Protein AF-A0A3A8JFS3-F1 (afdb_monomer)

Solvent-accessible surface area (backbone atoms only — not comparable to full-atom values): 19152 Å² total; per-residue (Å²): 141,79,91,83,82,84,86,81,81,88,83,60,73,72,60,56,57,52,49,55,52,52,50,54,53,50,52,48,54,53,52,35,57,73,47,57,58,74,84,16,49,73,78,68,39,73,90,46,61,56,47,83,49,36,69,50,62,66,50,22,93,75,60,52,69,43,69,41,78,56,86,92,37,81,39,72,29,33,38,39,29,60,37,68,69,32,69,60,81,76,73,77,72,74,80,78,72,82,80,77,90,73,90,74,85,70,82,78,79,81,81,80,85,83,88,85,87,89,82,90,79,84,89,79,88,81,80,88,79,89,77,82,83,74,83,83,72,84,84,67,90,79,71,82,60,80,73,50,38,42,31,33,36,40,39,41,36,43,44,47,78,49,64,48,94,84,55,61,78,52,33,39,37,39,38,38,34,40,38,38,40,39,34,34,41,92,79,49,30,35,43,35,40,34,38,41,35,38,33,42,34,44,43,40,88,84,49,76,42,57,44,33,44,36,39,38,43,39,37,38,38,33,24,41,66,86,70,48,77,77,46,37,44,33,38,40,39,44,35,40,38,39,41,46,94,50,89,73,43,36,33,34,32,34,37,42,30,42,36,34,39,73,89,64,54,46,29,40,37,37,36,46,55,32,25,32,53,42,63,93,79,26,86,39,44,37,24,34,33,41,38,38,32,44,70,89,64,53,74,46,40,40,37,33,28,78,49,74,35,37,30,24,50,73,82,42,82,40,78,51,63,60,94,68,50,74,85,87,66,96,125

Radius of gyration: 25.9 Å; Cα contacts (8 Å, |Δi|>4): 625; chains: 1; bounding box: 70×72×83 Å

Mean predicted aligned error: 13.71 Å

Structure (mmCIF, N/CA/C/O backbone):
data_AF-A0A3A8JFS3-F1
#
_entry.id   AF-A0A3A8JFS3-F1
#
loop_
_atom_site.group_PDB
_atom_site.id
_atom_site.type_symbol
_atom_site.label_atom_id
_atom_site.label_alt_id
_atom_site.label_comp_id
_atom_site.label_asym_id
_atom_site.label_entity_id
_atom_site.label_seq_id
_atom_site.pdbx_PDB_ins_code
_atom_site.Cartn_x
_atom_site.Cartn_y
_atom_site.Cartn_z
_atom_site.occupancy
_atom_site.B_iso_or_equiv
_atom_site.auth_seq_id
_atom_site.auth_comp_id
_atom_site.auth_asym_id
_atom_site.auth_atom_id
_atom_site.pdbx_PDB_model_num
ATOM 1 N N . MET A 1 1 ? 16.289 -10.167 -57.868 1.00 24.53 1 MET A N 1
ATOM 2 C CA . MET A 1 1 ? 17.390 -10.990 -57.317 1.00 24.53 1 MET A CA 1
ATOM 3 C C . MET A 1 1 ? 18.464 -10.008 -56.879 1.00 24.53 1 MET A C 1
ATOM 5 O O . MET A 1 1 ? 18.918 -9.284 -57.745 1.00 24.53 1 MET A O 1
ATOM 9 N N . VAL A 1 2 ? 18.838 -9.789 -55.619 1.00 22.72 2 VAL A N 1
ATOM 10 C CA . VAL A 1 2 ? 18.751 -10.509 -54.332 1.00 22.72 2 VAL A CA 1
ATOM 11 C C . VAL A 1 2 ? 18.649 -9.400 -53.258 1.00 22.72 2 VAL A C 1
ATOM 13 O O . VAL A 1 2 ? 19.458 -8.484 -53.278 1.00 22.72 2 VAL A O 1
ATOM 16 N N . VAL A 1 3 ? 17.501 -9.213 -52.599 1.00 22.12 3 VAL A N 1
ATOM 17 C CA . VAL A 1 3 ? 17.223 -9.504 -51.168 1.00 22.12 3 VAL A CA 1
ATOM 18 C C . VAL A 1 3 ? 18.440 -9.388 -50.236 1.00 22.12 3 VAL A C 1
ATOM 20 O O . VAL A 1 3 ? 19.229 -10.319 -50.130 1.00 22.12 3 VAL A O 1
ATOM 23 N N . GLY A 1 4 ? 18.544 -8.264 -49.519 1.00 21.77 4 GLY A N 1
ATOM 24 C CA . GLY A 1 4 ? 19.391 -8.103 -48.335 1.00 21.77 4 GLY A CA 1
ATOM 25 C C . GLY A 1 4 ? 18.514 -8.115 -47.086 1.00 21.77 4 GLY A C 1
ATOM 26 O O . GLY A 1 4 ? 17.679 -7.235 -46.900 1.00 21.77 4 GLY A O 1
ATOM 27 N N . THR A 1 5 ? 18.665 -9.170 -46.300 1.00 24.19 5 THR A N 1
ATOM 28 C CA . THR A 1 5 ? 17.909 -9.554 -45.105 1.00 24.19 5 THR A CA 1
ATOM 29 C C . THR A 1 5 ? 18.024 -8.558 -43.951 1.00 24.19 5 THR A C 1
ATOM 31 O O . THR A 1 5 ? 19.126 -8.162 -43.577 1.00 24.19 5 THR A O 1
ATOM 34 N N . MET A 1 6 ? 16.881 -8.230 -43.341 1.00 22.48 6 MET A N 1
ATOM 35 C CA . MET A 1 6 ? 16.802 -7.621 -42.014 1.00 22.48 6 MET A CA 1
ATOM 36 C C . MET A 1 6 ? 17.189 -8.657 -40.955 1.00 22.48 6 MET A C 1
ATOM 38 O O . MET A 1 6 ? 16.571 -9.716 -40.866 1.00 22.48 6 MET A O 1
ATOM 42 N N . THR A 1 7 ? 18.195 -8.352 -40.144 1.00 23.39 7 THR A N 1
ATOM 43 C CA . THR A 1 7 ? 18.428 -9.026 -38.864 1.00 23.39 7 THR A CA 1
ATOM 44 C C . THR A 1 7 ? 17.468 -8.456 -37.826 1.00 23.39 7 THR A C 1
ATOM 46 O O . THR A 1 7 ? 17.674 -7.362 -37.308 1.00 23.39 7 THR A O 1
ATOM 49 N N . VAL A 1 8 ? 16.410 -9.218 -37.560 1.00 30.05 8 VAL A N 1
ATOM 50 C CA . VAL A 1 8 ? 15.624 -9.190 -36.322 1.00 30.05 8 VAL A CA 1
ATOM 51 C C . VAL A 1 8 ? 16.376 -10.046 -35.300 1.00 30.05 8 VAL A C 1
ATOM 53 O O . VAL A 1 8 ? 16.839 -11.131 -35.651 1.00 30.05 8 VAL A O 1
ATOM 56 N N . GLY A 1 9 ? 16.511 -9.584 -34.056 1.00 21.05 9 GLY A N 1
ATOM 57 C CA . GLY A 1 9 ? 17.129 -10.387 -32.999 1.00 21.05 9 GLY A CA 1
ATOM 58 C C . GLY A 1 9 ? 17.066 -9.755 -31.609 1.00 21.05 9 GLY A C 1
ATOM 59 O O . GLY A 1 9 ? 17.964 -9.006 -31.253 1.00 21.05 9 GLY A O 1
ATOM 60 N N . CYS A 1 10 ? 16.011 -10.125 -30.875 1.00 30.86 10 CYS A N 1
ATOM 61 C CA . CYS A 1 10 ? 15.873 -10.275 -29.416 1.00 30.86 10 CYS A CA 1
ATOM 62 C C . CYS A 1 10 ? 16.256 -9.104 -28.487 1.00 30.86 10 CYS A C 1
ATOM 64 O O . CYS A 1 10 ? 17.430 -8.858 -28.226 1.00 30.86 10 CYS A O 1
ATOM 66 N N . GLY A 1 11 ? 15.243 -8.474 -27.878 1.00 27.06 11 GLY A N 1
ATOM 67 C CA . GLY A 1 11 ? 15.429 -7.518 -26.779 1.00 27.06 11 GLY A CA 1
ATOM 68 C C . GLY A 1 11 ? 14.149 -7.096 -26.045 1.00 27.06 11 GLY A C 1
ATOM 69 O O . GLY A 1 11 ? 14.120 -5.998 -25.504 1.00 27.06 11 GLY A O 1
ATOM 70 N N . SER A 1 12 ? 13.085 -7.905 -26.063 1.00 31.33 12 SER A N 1
ATOM 71 C CA . SER A 1 12 ? 11.792 -7.587 -25.424 1.00 31.33 12 SER A CA 1
ATOM 72 C C . SER A 1 12 ? 11.589 -8.275 -24.070 1.00 31.33 12 SER A C 1
ATOM 74 O O . SER A 1 12 ? 10.932 -7.718 -23.196 1.00 31.33 12 SER A O 1
ATOM 76 N N . ASP A 1 13 ? 12.196 -9.443 -23.855 1.00 33.03 13 ASP A N 1
ATOM 77 C CA . ASP A 1 13 ? 11.820 -10.299 -22.720 1.00 33.03 13 ASP A CA 1
ATOM 78 C C . ASP A 1 13 ? 12.347 -9.779 -21.370 1.00 33.03 13 ASP A C 1
ATOM 80 O O . ASP A 1 13 ? 11.697 -9.943 -20.341 1.00 33.03 13 ASP A O 1
ATOM 84 N N . SER A 1 14 ? 13.483 -9.074 -21.363 1.00 36.34 14 SER A N 1
ATOM 85 C CA . SER A 1 14 ? 14.065 -8.485 -20.148 1.00 36.34 14 SER A CA 1
ATOM 86 C C . SER A 1 14 ? 13.425 -7.154 -19.734 1.00 36.34 14 SER A C 1
ATOM 88 O O . SER A 1 14 ? 13.491 -6.783 -18.564 1.00 36.34 14 SER A O 1
ATOM 90 N N . ALA A 1 15 ? 12.771 -6.436 -20.654 1.00 43.84 15 ALA A N 1
ATOM 91 C CA . ALA A 1 15 ? 12.068 -5.195 -20.321 1.00 43.84 15 ALA A CA 1
ATOM 92 C C . ALA A 1 15 ? 10.730 -5.469 -19.605 1.00 43.84 15 ALA A C 1
ATOM 94 O O . ALA A 1 15 ? 10.358 -4.742 -18.679 1.00 43.84 15 ALA A O 1
ATOM 95 N N . ASN A 1 16 ? 10.034 -6.545 -19.990 1.00 47.91 16 ASN A N 1
ATOM 96 C CA . ASN A 1 16 ? 8.717 -6.886 -19.446 1.00 47.91 16 ASN A CA 1
ATOM 97 C C . ASN A 1 16 ? 8.794 -7.523 -18.047 1.00 47.91 16 ASN A C 1
ATOM 99 O O . ASN A 1 16 ? 7.971 -7.200 -17.185 1.00 47.91 16 ASN A O 1
ATOM 103 N N . SER A 1 17 ? 9.810 -8.352 -17.769 1.00 48.03 17 SER A N 1
ATOM 104 C CA . SER A 1 17 ? 10.031 -8.922 -16.428 1.00 48.03 17 SER A CA 1
ATOM 105 C C . SER A 1 17 ? 10.338 -7.850 -15.377 1.00 48.03 17 SER A C 1
ATOM 107 O O . SER A 1 17 ? 9.854 -7.921 -14.244 1.00 48.03 17 SER A O 1
ATOM 109 N N . ASP A 1 18 ? 11.101 -6.826 -15.768 1.00 57.50 18 ASP A N 1
ATOM 110 C CA . ASP A 1 18 ? 11.452 -5.688 -14.918 1.00 57.50 18 ASP A CA 1
ATOM 111 C C . ASP A 1 18 ? 10.214 -4.873 -14.519 1.00 57.50 18 ASP A C 1
ATOM 113 O O . ASP A 1 18 ? 10.059 -4.500 -13.356 1.00 57.50 18 ASP A O 1
ATOM 117 N N . ALA A 1 19 ? 9.304 -4.624 -15.465 1.00 65.06 19 ALA A N 1
ATOM 118 C CA . ALA A 1 19 ? 8.096 -3.843 -15.215 1.00 65.06 19 ALA A CA 1
ATOM 119 C C . ALA A 1 19 ? 7.119 -4.565 -14.270 1.00 65.06 19 ALA A C 1
ATOM 121 O O . ALA A 1 19 ? 6.597 -3.955 -13.337 1.00 65.06 19 ALA A O 1
ATOM 122 N N . THR A 1 20 ? 6.922 -5.877 -14.440 1.00 67.75 20 THR A N 1
ATOM 123 C CA . THR A 1 20 ? 6.056 -6.670 -13.546 1.00 67.75 20 THR A CA 1
ATOM 124 C C . THR A 1 20 ? 6.593 -6.702 -12.109 1.00 67.75 20 THR A C 1
ATOM 126 O O . THR A 1 20 ? 5.817 -6.619 -11.153 1.00 67.75 20 THR A O 1
ATOM 129 N N . SER A 1 21 ? 7.919 -6.742 -11.934 1.00 68.81 21 SER A N 1
ATOM 130 C CA . SER A 1 21 ? 8.553 -6.612 -10.615 1.00 68.81 21 SER A CA 1
ATOM 131 C C . SER A 1 21 ? 8.274 -5.245 -9.974 1.00 68.81 21 SER A C 1
ATOM 133 O O . SER A 1 21 ? 7.888 -5.184 -8.804 1.00 68.81 21 SER A O 1
ATOM 135 N N . GLU A 1 22 ? 8.391 -4.146 -10.726 1.00 67.31 22 GLU A N 1
ATOM 136 C CA . GLU A 1 22 ? 8.107 -2.799 -10.204 1.00 67.31 22 GLU A CA 1
ATOM 137 C C . GLU A 1 22 ? 6.638 -2.601 -9.819 1.00 67.31 22 GLU A C 1
ATOM 139 O O . GLU A 1 22 ? 6.337 -2.018 -8.770 1.00 67.31 22 GLU A O 1
ATOM 144 N N . VAL A 1 23 ? 5.714 -3.144 -10.613 1.00 66.38 23 VAL A N 1
ATOM 145 C CA . VAL A 1 23 ? 4.285 -3.170 -10.279 1.00 66.38 23 VAL A CA 1
ATOM 146 C C . VAL A 1 23 ? 4.054 -3.923 -8.979 1.00 66.38 23 VAL A C 1
ATOM 148 O O . VAL A 1 23 ? 3.414 -3.389 -8.075 1.00 66.38 23 VAL A O 1
ATOM 151 N N . SER A 1 24 ? 4.613 -5.129 -8.842 1.00 64.06 24 SER A N 1
ATOM 152 C CA . SER A 1 24 ? 4.465 -5.935 -7.627 1.00 64.06 24 SER A CA 1
ATOM 153 C C . SER A 1 24 ? 4.961 -5.185 -6.386 1.00 64.06 24 SER A C 1
ATOM 155 O O . SER A 1 24 ? 4.301 -5.188 -5.347 1.00 64.06 24 SER A O 1
ATOM 157 N N . GLN A 1 25 ? 6.093 -4.489 -6.490 1.00 71.31 25 GLN A N 1
ATOM 158 C CA . GLN A 1 25 ? 6.636 -3.703 -5.382 1.00 71.31 25 GLN A CA 1
ATOM 159 C C . GLN A 1 25 ? 5.814 -2.436 -5.084 1.00 71.31 25 GLN A C 1
ATOM 161 O O . GLN A 1 25 ? 5.756 -1.986 -3.939 1.00 71.31 25 GLN A O 1
ATOM 166 N N . THR A 1 26 ? 5.180 -1.840 -6.094 1.00 65.81 26 THR A N 1
ATOM 167 C CA . THR A 1 26 ? 4.278 -0.689 -5.912 1.00 65.81 26 THR A CA 1
ATOM 168 C C . THR A 1 26 ? 2.964 -1.121 -5.260 1.00 65.81 26 THR A C 1
ATOM 170 O O . THR A 1 26 ? 2.487 -0.460 -4.336 1.00 65.81 26 THR A O 1
ATOM 173 N N . VAL A 1 27 ? 2.424 -2.279 -5.653 1.00 69.31 27 VAL A N 1
ATOM 174 C CA . VAL A 1 27 ? 1.281 -2.921 -4.986 1.00 69.31 27 VAL A CA 1
ATOM 175 C C . VAL A 1 27 ? 1.614 -3.244 -3.528 1.00 69.31 27 VAL A C 1
ATOM 177 O O . VAL A 1 27 ? 0.785 -3.016 -2.651 1.00 69.31 27 VAL A O 1
ATOM 180 N N . GLU A 1 28 ? 2.827 -3.727 -3.237 1.00 71.62 28 GLU A N 1
ATOM 181 C CA . GLU A 1 28 ? 3.262 -3.970 -1.858 1.00 71.62 28 GLU A CA 1
ATOM 182 C C . GLU A 1 28 ? 3.269 -2.685 -1.026 1.00 71.62 28 GLU A C 1
ATOM 184 O O . GLU A 1 28 ? 2.644 -2.660 0.029 1.00 71.62 28 GLU A O 1
ATOM 189 N N . ALA A 1 29 ? 3.884 -1.608 -1.522 1.00 60.31 29 ALA A N 1
ATOM 190 C CA . ALA A 1 29 ? 3.899 -0.322 -0.821 1.00 60.31 29 ALA A CA 1
ATOM 191 C C . ALA A 1 29 ? 2.484 0.239 -0.581 1.00 60.31 29 ALA A C 1
ATOM 193 O O . ALA A 1 29 ? 2.223 0.853 0.451 1.00 60.31 29 ALA A O 1
ATOM 194 N N . THR A 1 30 ? 1.564 -0.002 -1.517 1.00 60.84 30 THR A N 1
ATOM 195 C CA . THR A 1 30 ? 0.156 0.407 -1.402 1.00 60.84 30 THR A CA 1
ATOM 196 C C . THR A 1 30 ? -0.594 -0.407 -0.347 1.00 60.84 30 THR A C 1
ATOM 198 O O . THR A 1 30 ? -1.338 0.152 0.455 1.00 60.84 30 THR A O 1
ATOM 201 N N . SER A 1 31 ? -0.381 -1.728 -0.314 1.00 64.19 31 SER A N 1
ATOM 202 C CA . SER A 1 31 ? -0.915 -2.585 0.750 1.00 64.19 31 SER A CA 1
ATOM 203 C C . SER A 1 31 ? -0.399 -2.108 2.105 1.00 64.19 31 SER A C 1
ATOM 205 O O . SER A 1 31 ? -1.195 -1.861 3.003 1.00 64.19 31 SER A O 1
ATOM 207 N N . ASP A 1 32 ? 0.911 -1.904 2.225 1.00 66.94 32 ASP A N 1
ATOM 208 C CA . ASP A 1 32 ? 1.569 -1.530 3.476 1.00 66.94 32 ASP A CA 1
ATOM 209 C C . ASP A 1 32 ? 1.082 -0.202 4.043 1.00 66.94 32 ASP A C 1
ATOM 211 O O . ASP A 1 32 ? 0.844 -0.095 5.246 1.00 66.94 32 ASP A O 1
ATOM 215 N N . SER A 1 33 ? 0.923 0.808 3.186 1.00 57.00 33 SER A N 1
ATOM 216 C CA . SER A 1 33 ? 0.415 2.108 3.617 1.00 57.00 33 SER A CA 1
ATOM 217 C C . SER A 1 33 ? -1.029 1.998 4.092 1.00 57.00 33 SER A C 1
ATOM 219 O O . SER A 1 33 ? -1.369 2.573 5.121 1.00 57.00 33 SER A O 1
ATOM 221 N N . SER A 1 34 ? -1.854 1.182 3.429 1.00 59.00 34 SER A N 1
ATOM 222 C CA . SER A 1 34 ? -3.214 0.903 3.895 1.00 59.00 34 SER A CA 1
ATOM 223 C C . SER A 1 34 ? -3.256 0.110 5.211 1.00 59.00 34 SER A C 1
ATOM 225 O O . SER A 1 34 ? -4.262 0.142 5.908 1.00 59.00 34 SER A O 1
ATOM 227 N N . ASP A 1 35 ? -2.182 -0.581 5.599 1.00 60.88 35 ASP A N 1
ATOM 228 C CA . ASP A 1 35 ? -2.134 -1.410 6.812 1.00 60.88 35 ASP A CA 1
ATOM 229 C C . ASP A 1 35 ? -1.636 -0.658 8.062 1.00 60.88 35 ASP A C 1
ATOM 231 O O . ASP A 1 35 ? -1.634 -1.212 9.165 1.00 60.88 35 ASP A O 1
ATOM 235 N N . ALA A 1 36 ? -1.193 0.591 7.903 1.00 53.34 36 ALA A N 1
ATOM 236 C CA . ALA A 1 36 ? -0.350 1.317 8.851 1.00 53.34 36 ALA A CA 1
ATOM 237 C C . ALA A 1 36 ? -0.875 1.416 10.299 1.00 53.34 36 ALA A C 1
ATOM 239 O O . ALA A 1 36 ? -0.074 1.505 11.229 1.00 53.34 36 ALA A O 1
ATOM 240 N N . VAL A 1 37 ? -2.195 1.392 10.519 1.00 49.06 37 VAL A N 1
ATOM 241 C CA . VAL A 1 37 ? -2.800 1.637 11.850 1.00 49.06 37 VAL A CA 1
ATOM 242 C C . VAL A 1 37 ? -3.673 0.479 12.347 1.00 49.06 37 VAL A C 1
ATOM 244 O O . VAL A 1 37 ? -3.932 0.365 13.547 1.00 49.06 37 VAL A O 1
ATOM 247 N N . GLU A 1 38 ? -4.099 -0.429 11.468 1.00 51.84 38 GLU A N 1
ATOM 248 C CA . GLU A 1 38 ? -5.241 -1.311 11.752 1.00 51.84 38 GLU A CA 1
ATOM 249 C C . GLU A 1 38 ? -4.930 -2.538 12.621 1.00 51.84 38 GLU A C 1
ATOM 251 O O . GLU A 1 38 ? -5.827 -3.058 13.280 1.00 51.84 38 GLU A O 1
ATOM 256 N N . VAL A 1 39 ? -3.675 -2.990 12.711 1.00 45.81 39 VAL A N 1
ATOM 257 C CA . VAL A 1 39 ? -3.332 -4.189 13.516 1.00 45.81 39 VAL A CA 1
ATOM 258 C C . VAL A 1 39 ? -2.899 -3.836 14.948 1.00 45.81 39 VAL A C 1
ATOM 260 O O . VAL A 1 39 ? -2.788 -4.709 15.811 1.00 45.81 39 VAL A O 1
ATOM 263 N N . SER A 1 40 ? -2.680 -2.553 15.226 1.00 36.97 40 SER A N 1
ATOM 264 C CA . SER A 1 40 ? -2.087 -2.093 16.483 1.00 36.97 40 SER A CA 1
ATOM 265 C C . SER A 1 40 ? -3.072 -1.371 17.396 1.00 36.97 40 SER A C 1
ATOM 267 O O . SER A 1 40 ? -3.043 -1.606 18.601 1.00 36.97 40 SER A O 1
ATOM 269 N N . SER A 1 41 ? -3.969 -0.541 16.855 1.00 41.19 41 SER A N 1
ATOM 270 C CA . SER A 1 41 ? -4.780 0.361 17.685 1.00 41.19 41 SER A CA 1
ATOM 271 C C . SER A 1 41 ? -5.970 -0.317 18.377 1.00 41.19 41 SER A C 1
ATOM 273 O O . SER A 1 41 ? -6.285 0.028 19.512 1.00 41.19 41 SER A O 1
ATOM 275 N N . LEU A 1 42 ? -6.611 -1.308 17.746 1.00 38.75 42 LEU A N 1
ATOM 276 C CA . LEU A 1 42 ? -7.900 -1.830 18.226 1.00 38.75 42 LEU A CA 1
ATOM 277 C C . LEU A 1 42 ? -7.814 -2.926 19.281 1.00 38.75 42 LEU A C 1
ATOM 279 O O . LEU A 1 42 ? -8.717 -3.047 20.103 1.00 38.75 42 LEU A O 1
ATOM 283 N N . LEU A 1 43 ? -6.758 -3.738 19.265 1.00 40.75 43 LEU A N 1
ATOM 284 C CA . LEU A 1 43 ? -6.699 -4.908 20.142 1.00 40.75 43 LEU A CA 1
ATOM 285 C C . LEU A 1 43 ? -5.923 -4.644 21.440 1.00 40.75 43 LEU A C 1
ATOM 287 O O . LEU A 1 43 ? -6.112 -5.387 22.399 1.00 40.75 43 LEU A O 1
ATOM 291 N N . HIS A 1 44 ? -5.032 -3.641 21.486 1.00 44.25 44 HIS A N 1
ATOM 292 C CA . HIS A 1 44 ? -4.071 -3.514 22.593 1.00 44.25 44 HIS A CA 1
ATOM 293 C C . HIS A 1 44 ? -3.589 -2.086 22.929 1.00 44.25 44 HIS A C 1
ATOM 295 O O . HIS A 1 44 ? -2.639 -1.966 23.699 1.00 44.25 44 HIS A O 1
ATOM 301 N N . GLY A 1 45 ? -4.208 -1.027 22.393 1.00 40.69 45 GLY A N 1
ATOM 302 C CA . GLY A 1 45 ? -3.743 0.352 22.601 1.00 40.69 45 GLY A CA 1
ATOM 303 C C . GLY A 1 45 ? -2.544 0.742 21.720 1.00 40.69 45 GLY A C 1
ATOM 304 O O . GLY A 1 45 ? -1.905 -0.102 21.088 1.00 40.69 45 GLY A O 1
ATOM 305 N N . LEU A 1 46 ? -2.251 2.047 21.655 1.00 39.72 46 LEU A N 1
ATOM 306 C CA . LEU A 1 46 ? -1.166 2.629 20.838 1.00 39.72 46 LEU A CA 1
ATOM 307 C C . LEU A 1 46 ? 0.228 2.084 21.199 1.00 39.72 46 LEU A C 1
ATOM 309 O O . LEU A 1 46 ? 1.144 2.116 20.381 1.00 39.72 46 LEU A O 1
ATOM 313 N N . ASP A 1 47 ? 0.360 1.503 22.388 1.00 39.75 47 ASP A N 1
ATOM 314 C CA . ASP A 1 47 ? 1.558 0.894 22.965 1.00 39.75 47 ASP A CA 1
ATOM 315 C C . ASP A 1 47 ? 2.111 -0.275 22.123 1.00 39.75 47 ASP A C 1
ATOM 317 O O . ASP A 1 47 ? 3.224 -0.750 22.360 1.00 39.75 47 ASP A O 1
ATOM 321 N N . LYS A 1 48 ? 1.332 -0.769 21.148 1.00 47.16 48 LYS A N 1
ATOM 322 C CA . LYS A 1 48 ? 1.711 -1.858 20.238 1.00 47.16 48 LYS A CA 1
ATOM 323 C C . LYS A 1 48 ? 1.672 -1.471 18.760 1.00 47.16 48 LYS A C 1
ATOM 325 O O . LYS A 1 48 ? 1.440 -2.349 17.920 1.00 47.16 48 LYS A O 1
ATOM 330 N N . LEU A 1 49 ? 1.889 -0.199 18.408 1.00 53.25 49 LEU A N 1
ATOM 331 C CA . LEU A 1 49 ? 2.235 0.170 17.028 1.00 53.25 49 LEU A CA 1
ATOM 332 C C . LEU A 1 49 ? 3.380 -0.730 16.558 1.00 53.25 49 LEU A C 1
ATOM 334 O O . LEU A 1 49 ? 4.441 -0.764 17.175 1.00 53.25 49 LEU A O 1
ATOM 338 N N . ARG A 1 50 ? 3.128 -1.554 15.533 1.00 53.62 50 ARG A N 1
ATOM 339 C CA . ARG A 1 50 ? 4.122 -2.506 15.033 1.00 53.62 50 ARG A CA 1
ATOM 340 C C . ARG A 1 50 ? 5.171 -1.701 14.264 1.00 53.62 50 ARG A C 1
ATOM 342 O O . ARG A 1 50 ? 4.852 -1.254 13.163 1.00 53.62 50 ARG A O 1
ATOM 349 N N . PRO A 1 51 ? 6.427 -1.593 14.739 1.00 49.56 51 PRO A N 1
ATOM 350 C CA . PRO A 1 51 ? 7.467 -0.822 14.042 1.00 49.56 51 PRO A CA 1
ATOM 351 C C . PRO A 1 51 ? 7.770 -1.366 12.636 1.00 49.56 51 PRO A C 1
ATOM 353 O O . PRO A 1 51 ? 8.397 -0.708 11.821 1.00 49.56 51 PRO A O 1
ATOM 356 N N . GLN A 1 52 ? 7.318 -2.593 12.359 1.00 53.84 52 GLN A N 1
ATOM 357 C CA . GLN A 1 52 ? 7.491 -3.298 11.092 1.00 53.84 52 GLN A CA 1
ATOM 358 C C . GLN A 1 52 ? 6.389 -2.992 10.060 1.00 53.84 52 GLN A C 1
ATOM 360 O O . GLN A 1 52 ? 6.504 -3.433 8.913 1.00 53.84 52 GLN A O 1
ATOM 365 N N . ALA A 1 53 ? 5.287 -2.346 10.473 1.00 56.25 53 ALA A N 1
ATOM 366 C CA . ALA A 1 53 ? 4.133 -2.087 9.610 1.00 56.25 53 ALA A CA 1
ATOM 367 C C . ALA A 1 53 ? 4.424 -0.950 8.624 1.00 56.25 53 ALA A C 1
ATOM 369 O O . ALA A 1 53 ? 4.201 -1.123 7.428 1.00 56.25 53 ALA A O 1
ATOM 370 N N . VAL A 1 54 ? 5.007 0.144 9.122 1.00 67.00 54 VAL A N 1
ATOM 371 C CA . VAL A 1 54 ? 5.469 1.291 8.331 1.00 67.00 54 VAL A CA 1
ATOM 372 C C . VAL A 1 54 ? 6.900 1.596 8.734 1.00 67.00 54 VAL A C 1
ATOM 374 O O . VAL A 1 54 ? 7.182 1.751 9.919 1.00 67.00 54 VAL A O 1
ATOM 377 N N . GLU A 1 55 ? 7.789 1.716 7.749 1.00 69.44 55 GLU A N 1
ATOM 378 C CA . GLU A 1 55 ? 9.191 2.094 7.963 1.00 69.44 55 GLU A CA 1
ATOM 379 C C . GLU A 1 55 ? 9.328 3.349 8.839 1.00 69.44 55 GLU A C 1
ATOM 381 O O . GLU A 1 55 ? 10.151 3.370 9.750 1.00 69.44 55 GLU A O 1
ATOM 386 N N . GLY A 1 56 ? 8.452 4.338 8.638 1.00 68.88 56 GLY A N 1
ATOM 387 C CA . GLY A 1 56 ? 8.417 5.567 9.424 1.00 68.88 56 GLY A CA 1
ATOM 388 C C . GLY A 1 56 ? 8.325 5.350 10.937 1.00 68.88 56 GLY A C 1
ATOM 389 O O . GLY A 1 56 ? 9.007 6.048 11.665 1.00 68.88 56 GLY A O 1
ATOM 390 N N . PHE A 1 57 ? 7.601 4.342 11.442 1.00 73.56 57 PHE A N 1
ATOM 391 C CA . PHE A 1 57 ? 7.525 4.100 12.895 1.00 73.56 57 PHE A CA 1
ATOM 392 C C . PHE A 1 57 ? 8.832 3.573 13.499 1.00 73.56 57 PHE A C 1
ATOM 394 O O . PHE A 1 57 ? 9.025 3.641 14.710 1.00 73.56 57 PHE A O 1
ATOM 401 N N . HIS A 1 58 ? 9.712 2.994 12.681 1.00 79.19 58 HIS A N 1
ATOM 402 C CA . HIS A 1 58 ? 11.053 2.621 13.120 1.00 79.19 58 HIS A CA 1
ATOM 403 C C . HIS A 1 58 ? 12.020 3.809 13.065 1.00 79.19 58 HIS A C 1
ATOM 405 O O . HIS A 1 58 ? 12.944 3.890 13.873 1.00 79.19 58 HIS A O 1
ATOM 411 N N . CYS A 1 59 ? 11.816 4.691 12.091 1.00 83.88 59 CYS A N 1
ATOM 412 C CA . CYS A 1 59 ? 12.744 5.750 11.725 1.00 83.88 59 CYS A CA 1
ATOM 413 C C . CYS A 1 59 ? 12.457 7.093 12.407 1.00 83.88 59 CYS A C 1
ATOM 415 O O . CYS A 1 59 ? 13.380 7.875 12.622 1.00 83.88 59 CYS A O 1
ATOM 417 N N . ASP A 1 60 ? 11.201 7.352 12.754 1.00 84.88 60 ASP A N 1
ATOM 418 C CA . ASP A 1 60 ? 10.766 8.536 13.478 1.00 84.88 60 ASP A CA 1
ATOM 419 C C . ASP A 1 60 ? 10.771 8.252 14.986 1.00 84.88 60 ASP A C 1
ATOM 421 O O . ASP A 1 60 ? 10.038 7.399 15.494 1.00 84.88 60 ASP A O 1
ATOM 425 N N . ALA A 1 61 ? 11.632 8.963 15.712 1.00 82.44 61 ALA A N 1
ATOM 426 C CA . ALA A 1 61 ? 11.770 8.817 17.157 1.00 82.44 61 ALA A CA 1
ATOM 427 C C . ALA A 1 61 ? 10.642 9.505 17.947 1.00 82.44 61 ALA A C 1
ATOM 429 O O . ALA A 1 61 ? 10.467 9.215 19.133 1.00 82.44 61 ALA A O 1
ATOM 430 N N . THR A 1 62 ? 9.913 10.434 17.326 1.00 88.25 62 THR A N 1
ATOM 431 C CA . THR A 1 62 ? 8.907 11.285 17.972 1.00 88.25 62 THR A CA 1
ATOM 432 C C . THR A 1 62 ? 7.715 11.529 17.040 1.00 88.25 62 THR A C 1
ATOM 434 O O . THR A 1 62 ? 7.475 12.676 16.662 1.00 88.25 62 THR A O 1
ATOM 437 N N . PRO A 1 63 ? 6.950 10.479 16.691 1.00 87.56 63 PRO A N 1
ATOM 438 C CA . PRO A 1 63 ? 5.785 10.628 15.828 1.00 87.56 63 PRO A CA 1
ATOM 439 C C . PRO A 1 63 ? 4.735 11.538 16.479 1.00 87.56 63 PRO A C 1
ATOM 441 O O . PRO A 1 63 ? 4.464 11.419 17.680 1.00 87.56 63 PRO A O 1
ATOM 444 N N . ASP A 1 64 ? 4.112 12.418 15.695 1.00 91.38 64 ASP A N 1
ATOM 445 C CA . ASP A 1 64 ? 3.007 13.260 16.169 1.00 91.38 64 ASP A CA 1
ATOM 446 C C . ASP A 1 64 ? 1.685 12.501 16.013 1.00 91.38 64 ASP A C 1
ATOM 448 O O . ASP A 1 64 ? 1.248 12.180 14.907 1.00 91.38 64 ASP A O 1
ATOM 452 N N . ILE A 1 65 ? 1.062 12.161 17.142 1.00 91.19 65 ILE A N 1
ATOM 453 C CA . ILE A 1 65 ? -0.158 11.357 17.193 1.00 91.19 65 ILE A CA 1
ATOM 454 C C . ILE A 1 65 ? -1.212 12.109 17.994 1.00 91.19 65 ILE A C 1
ATOM 456 O O . ILE A 1 65 ? -1.046 12.354 19.191 1.00 91.19 65 ILE A O 1
ATOM 460 N N . THR A 1 66 ? -2.348 12.387 17.360 1.00 93.25 66 THR A N 1
ATOM 461 C CA . THR A 1 66 ? -3.537 12.889 18.055 1.00 93.25 66 THR A CA 1
ATOM 462 C C . THR A 1 66 ? -4.565 11.779 18.215 1.00 93.25 66 THR A C 1
ATOM 464 O O . THR A 1 66 ? -4.610 10.823 17.436 1.00 93.25 66 THR A O 1
ATOM 467 N N . THR A 1 67 ? -5.411 11.889 19.237 1.00 92.94 67 THR A N 1
ATOM 468 C CA . THR A 1 67 ? -6.461 10.905 19.518 1.00 92.94 67 THR A CA 1
ATOM 469 C C . THR A 1 67 ? -7.832 11.561 19.608 1.00 92.94 67 THR A C 1
ATOM 471 O O . THR A 1 67 ? -7.956 12.761 19.852 1.00 92.94 67 THR A O 1
ATOM 474 N N . VAL A 1 68 ? -8.867 10.759 19.387 1.00 93.44 68 VAL A N 1
ATOM 475 C CA . VAL A 1 68 ? -10.275 11.116 19.549 1.00 93.44 68 VAL A CA 1
ATOM 476 C C . VAL A 1 68 ? -10.970 10.030 20.362 1.00 93.44 68 VAL A C 1
ATOM 478 O O . VAL A 1 68 ? -10.687 8.844 20.188 1.00 93.44 68 VAL A O 1
ATOM 481 N N . ASP A 1 69 ? -11.882 10.430 21.245 1.00 93.94 69 ASP A N 1
ATOM 482 C CA . ASP A 1 69 ? -12.700 9.490 22.004 1.00 93.94 69 ASP A CA 1
ATOM 483 C C . ASP A 1 69 ? -13.929 9.073 21.191 1.00 93.94 69 ASP A C 1
ATOM 485 O O . ASP A 1 69 ? -14.774 9.895 20.834 1.00 93.94 69 ASP A O 1
ATOM 489 N N . VAL A 1 70 ? -14.047 7.775 20.922 1.00 90.88 70 VAL A N 1
ATOM 490 C CA . VAL A 1 70 ? -15.176 7.167 20.211 1.00 90.88 70 VAL A CA 1
ATOM 491 C C . VAL A 1 70 ? -15.703 6.033 21.068 1.00 90.88 70 VAL A C 1
ATOM 493 O O . VAL A 1 70 ? -14.992 5.069 21.347 1.00 90.88 70 VAL A O 1
ATOM 496 N N . CYS A 1 71 ? -16.950 6.151 21.523 1.00 91.19 71 CYS A N 1
ATOM 497 C CA . CYS A 1 71 ? -17.592 5.129 22.352 1.00 91.19 71 CYS A CA 1
ATOM 498 C C . CYS A 1 71 ? -16.784 4.725 23.598 1.00 91.19 71 CYS A C 1
ATOM 500 O O . CYS A 1 71 ? -16.685 3.551 23.948 1.00 91.19 71 CYS A O 1
ATOM 502 N N . GLY A 1 72 ? -16.183 5.717 24.265 1.00 89.44 72 GLY A N 1
ATOM 503 C CA . GLY A 1 72 ? -15.376 5.515 25.470 1.00 89.44 72 GLY A CA 1
ATOM 504 C C . GLY A 1 72 ? -13.978 4.944 25.214 1.00 89.44 72 GLY A C 1
ATOM 505 O O . GLY A 1 72 ? -13.306 4.559 26.169 1.00 89.44 72 GLY A O 1
ATOM 506 N N . LYS A 1 73 ? -13.536 4.880 23.952 1.00 87.31 73 LYS A N 1
ATOM 507 C CA . LYS A 1 73 ? -12.193 4.437 23.563 1.00 87.31 73 LYS A CA 1
ATOM 508 C C . LYS A 1 73 ? -11.425 5.572 22.912 1.00 87.31 73 LYS A C 1
ATOM 510 O O . LYS A 1 73 ? -11.933 6.204 21.992 1.00 87.31 73 LYS A O 1
ATOM 515 N N . SER A 1 74 ? -10.185 5.760 23.347 1.00 88.56 74 SER A N 1
ATOM 516 C CA . SER A 1 74 ? -9.249 6.676 22.705 1.00 88.56 74 SER A CA 1
ATOM 517 C C . SER A 1 74 ? -8.658 6.003 21.464 1.00 88.56 74 SER A C 1
ATOM 519 O O . SER A 1 74 ? -7.976 4.981 21.570 1.00 88.56 74 SER A O 1
ATOM 521 N N . LEU A 1 75 ? -8.965 6.541 20.283 1.00 86.69 75 LEU A N 1
ATOM 522 C CA . LEU A 1 75 ? -8.516 6.037 18.983 1.00 86.69 75 LEU A CA 1
ATOM 523 C C . LEU A 1 75 ? -7.637 7.084 18.282 1.00 86.69 75 LEU A C 1
ATOM 525 O O . LEU A 1 75 ? -7.883 8.279 18.445 1.00 86.69 75 LEU A O 1
ATOM 529 N N . PRO A 1 76 ? -6.631 6.688 17.479 1.00 88.12 76 PRO A N 1
ATOM 530 C CA . PRO A 1 76 ? -5.794 7.642 16.750 1.00 88.12 76 PRO A CA 1
ATOM 531 C C . PRO A 1 76 ? -6.619 8.407 15.711 1.00 88.12 76 PRO A C 1
ATOM 533 O O . PRO A 1 76 ? -7.216 7.795 14.824 1.00 88.12 76 PRO A O 1
ATOM 536 N N . ALA A 1 77 ? -6.630 9.735 15.801 1.00 91.56 77 ALA A N 1
ATOM 537 C CA . ALA A 1 77 ? -7.286 10.627 14.849 1.00 91.56 77 ALA A CA 1
ATOM 538 C C . ALA A 1 77 ? -6.321 11.034 13.733 1.00 91.56 77 ALA A C 1
ATOM 540 O O . ALA A 1 77 ? -6.653 10.902 12.557 1.00 91.56 77 ALA A O 1
ATOM 541 N N . THR A 1 78 ? -5.105 11.449 14.091 1.00 93.06 78 THR A N 1
ATOM 542 C CA . THR A 1 78 ? -4.031 11.719 13.130 1.00 93.06 78 THR A CA 1
ATOM 543 C C . THR A 1 78 ? -2.729 11.062 13.566 1.00 93.06 78 THR A C 1
ATOM 545 O O . THR A 1 78 ? -2.475 10.931 14.763 1.00 93.06 78 THR A O 1
ATOM 548 N N . VAL A 1 79 ? -1.913 10.657 12.596 1.00 90.12 79 VAL A N 1
ATOM 549 C CA . VAL A 1 79 ? -0.522 10.237 12.796 1.00 90.12 79 VAL A CA 1
ATOM 550 C C . VAL A 1 79 ? 0.322 10.921 11.734 1.00 90.12 79 VAL A C 1
ATOM 552 O O . VAL A 1 79 ? 0.025 10.779 10.552 1.00 90.12 79 VAL A O 1
ATOM 555 N N . HIS A 1 80 ? 1.361 11.627 12.148 1.00 92.12 80 HIS A N 1
ATOM 556 C CA . HIS A 1 80 ? 2.369 12.190 11.266 1.00 92.12 80 HIS A CA 1
ATOM 557 C C . HIS A 1 80 ? 3.723 11.570 11.604 1.00 92.12 80 HIS A C 1
ATOM 559 O O . HIS A 1 80 ? 4.132 11.560 12.768 1.00 92.12 80 HIS A O 1
ATOM 565 N N . LEU A 1 81 ? 4.374 11.020 10.580 1.00 90.12 81 LEU A N 1
ATOM 566 C CA . LEU A 1 81 ? 5.717 10.459 10.637 1.00 90.12 81 LEU A CA 1
ATOM 567 C C . LEU A 1 81 ? 6.617 11.252 9.700 1.00 90.12 81 LEU A C 1
ATOM 569 O O . LEU A 1 81 ? 6.278 11.412 8.525 1.00 90.12 81 LEU A O 1
ATOM 573 N N . GLU A 1 82 ? 7.787 11.650 10.179 1.00 93.25 82 GLU A N 1
ATOM 574 C CA . GLU A 1 82 ? 8.824 12.273 9.360 1.00 93.25 82 GLU A CA 1
ATOM 575 C C . GLU A 1 82 ? 10.194 11.731 9.763 1.00 93.25 82 GLU A C 1
ATOM 577 O O . GLU A 1 82 ? 10.548 11.663 10.939 1.00 93.25 82 GLU A O 1
ATOM 582 N N . TRP A 1 83 ? 10.989 11.319 8.776 1.00 94.06 83 TRP A N 1
ATOM 583 C CA . TRP A 1 83 ? 12.339 10.833 9.034 1.00 94.06 83 TRP A CA 1
ATOM 584 C C . TRP A 1 83 ? 13.300 11.177 7.908 1.00 94.06 83 TRP A C 1
ATOM 586 O O . TRP A 1 83 ? 12.932 11.362 6.747 1.00 94.06 83 TRP A O 1
ATOM 596 N N . THR A 1 84 ? 14.579 11.229 8.264 1.00 92.81 84 THR A N 1
ATOM 597 C CA . THR A 1 84 ? 15.682 11.476 7.338 1.00 92.81 84 THR A CA 1
ATOM 598 C C . THR A 1 84 ? 16.827 10.524 7.650 1.00 92.81 84 THR A C 1
ATOM 600 O O . THR A 1 84 ? 17.119 10.273 8.819 1.00 92.81 84 THR A O 1
ATOM 603 N N . ASP A 1 85 ? 17.473 10.007 6.606 1.00 88.69 85 ASP A N 1
ATOM 604 C CA . ASP A 1 85 ? 18.677 9.173 6.691 1.00 88.69 85 ASP A CA 1
ATOM 605 C C . ASP A 1 85 ? 18.534 7.943 7.600 1.00 88.69 85 ASP A C 1
ATOM 607 O O . ASP A 1 85 ? 19.474 7.508 8.274 1.00 88.69 85 ASP A O 1
ATOM 611 N N . CYS A 1 86 ? 17.348 7.341 7.600 1.00 88.38 86 CYS A N 1
ATOM 612 C CA . CYS A 1 86 ? 17.103 6.131 8.356 1.00 88.38 86 CYS A CA 1
ATOM 613 C C . CYS A 1 86 ? 17.863 4.960 7.737 1.00 88.38 86 CYS A C 1
ATOM 615 O O . CYS A 1 86 ? 17.711 4.624 6.558 1.00 88.38 86 CYS A O 1
ATOM 617 N N . ALA A 1 87 ? 18.706 4.327 8.549 1.00 82.06 87 ALA A N 1
ATOM 618 C CA . ALA A 1 87 ? 19.408 3.126 8.144 1.00 82.06 87 ALA A CA 1
ATOM 619 C C . ALA A 1 87 ? 18.420 1.960 8.026 1.00 82.06 87 ALA A C 1
ATOM 621 O O . ALA A 1 87 ? 17.549 1.775 8.876 1.00 82.06 87 ALA A O 1
ATOM 622 N N . ALA A 1 88 ? 18.599 1.121 7.003 1.00 68.00 88 ALA A N 1
ATOM 623 C CA . ALA A 1 88 ? 17.864 -0.133 6.926 1.00 68.00 88 ALA A CA 1
ATOM 624 C C . ALA A 1 88 ? 18.090 -0.943 8.222 1.00 68.00 88 ALA A C 1
ATOM 626 O O . ALA A 1 88 ? 19.241 -1.033 8.674 1.00 68.00 88 ALA A O 1
ATOM 627 N N . PRO A 1 89 ? 17.040 -1.560 8.806 1.00 61.44 89 PRO A N 1
ATOM 628 C CA . PRO A 1 89 ? 17.185 -2.370 10.005 1.00 61.44 89 PRO A CA 1
ATOM 629 C C . PRO A 1 89 ? 18.302 -3.388 9.806 1.00 61.44 89 PRO A C 1
ATOM 631 O O . PRO A 1 89 ? 18.286 -4.179 8.856 1.00 61.44 89 PRO A O 1
ATOM 634 N N . SER A 1 90 ? 19.296 -3.369 10.690 1.00 53.31 90 SER A N 1
ATOM 635 C CA . SER A 1 90 ? 20.323 -4.404 10.686 1.00 53.31 90 SER A CA 1
ATOM 636 C C . SER A 1 90 ? 19.608 -5.708 11.021 1.00 53.31 90 SER A C 1
ATOM 638 O O . SER A 1 90 ? 19.050 -5.827 12.113 1.00 53.31 90 SER A O 1
ATOM 640 N N . ARG A 1 91 ? 19.576 -6.684 10.099 1.00 52.44 91 ARG A N 1
ATOM 641 C CA . ARG A 1 91 ? 19.068 -8.019 10.447 1.00 52.44 91 ARG A CA 1
ATOM 642 C C . ARG A 1 91 ? 19.858 -8.479 11.681 1.00 52.44 91 ARG A C 1
ATOM 644 O O . ARG A 1 91 ? 21.092 -8.489 11.605 1.00 52.44 91 ARG A O 1
ATOM 651 N N . PRO A 1 92 ? 19.199 -8.831 12.803 1.00 42.25 92 PRO A N 1
ATOM 652 C CA . PRO A 1 92 ? 19.880 -9.469 13.918 1.00 42.25 92 PRO A CA 1
ATOM 653 C C . PRO A 1 92 ? 20.614 -10.667 13.338 1.00 42.25 92 PRO A C 1
ATOM 655 O O . PRO A 1 92 ? 19.993 -11.470 12.642 1.00 42.25 92 PRO A O 1
ATOM 658 N N . GLY A 1 93 ? 21.936 -10.698 13.512 1.00 42.12 93 GLY A N 1
ATOM 659 C CA . GLY A 1 93 ? 22.804 -11.625 12.804 1.00 42.12 93 GLY A CA 1
ATOM 660 C C . GLY A 1 93 ? 22.215 -13.029 12.802 1.00 42.12 93 GLY A C 1
ATOM 661 O O . GLY A 1 93 ? 22.090 -13.652 13.856 1.00 42.12 93 GLY A O 1
ATOM 662 N N . GLY A 1 94 ? 21.877 -13.537 11.611 1.00 36.16 94 GLY A N 1
ATOM 663 C CA . GLY A 1 94 ? 21.845 -14.981 11.426 1.00 36.16 94 GLY A CA 1
ATOM 664 C C . GLY A 1 94 ? 23.180 -15.495 11.962 1.00 36.16 94 GLY A C 1
ATOM 665 O O . GLY A 1 94 ? 24.198 -14.853 11.676 1.00 36.16 94 GLY A O 1
ATOM 666 N N . PRO A 1 95 ? 23.198 -16.528 12.819 1.00 39.91 95 PRO A N 1
ATOM 667 C CA . PRO A 1 95 ? 24.405 -16.929 13.514 1.00 39.91 95 PRO A CA 1
ATOM 668 C C . PRO A 1 95 ? 25.492 -17.171 12.474 1.00 39.91 95 PRO A C 1
ATOM 670 O O . PRO A 1 95 ? 25.453 -18.142 11.720 1.00 39.91 95 PRO A O 1
ATOM 673 N N . GLY A 1 96 ? 26.450 -16.245 12.423 1.00 39.69 96 GLY A N 1
ATOM 674 C CA . GLY A 1 96 ? 27.732 -16.457 11.789 1.00 39.69 96 GLY A CA 1
ATOM 675 C C . GLY A 1 96 ? 28.384 -17.578 12.571 1.00 39.69 96 GLY A C 1
ATOM 676 O O . GLY A 1 96 ? 29.043 -17.331 13.578 1.00 39.69 96 GLY A O 1
ATOM 677 N N . GLY A 1 97 ? 28.097 -18.812 12.161 1.00 32.75 97 GLY A N 1
ATOM 678 C CA . GLY A 1 97 ? 28.682 -20.008 12.729 1.00 32.75 97 GLY A CA 1
ATOM 679 C C . GLY A 1 97 ? 30.201 -19.893 12.622 1.00 32.75 97 GLY A C 1
ATOM 680 O O . GLY A 1 97 ? 30.722 -19.778 11.508 1.00 32.75 97 GLY A O 1
ATOM 681 N N . PRO A 1 98 ? 30.931 -19.889 13.745 1.00 43.41 98 PRO A N 1
ATOM 682 C CA . PRO A 1 98 ? 32.375 -19.865 13.719 1.00 43.41 98 PRO A CA 1
ATOM 683 C C . PRO A 1 98 ? 32.866 -21.285 13.447 1.00 43.41 98 PRO A C 1
ATOM 685 O O . 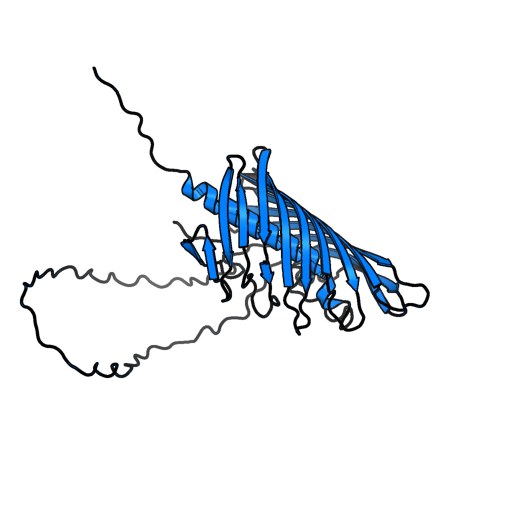PRO A 1 98 ? 32.934 -22.097 14.359 1.00 43.41 98 PRO A O 1
ATOM 688 N N . GLY A 1 99 ? 33.240 -21.576 12.203 1.00 41.47 99 GLY A N 1
ATOM 689 C CA . GLY A 1 99 ? 34.006 -22.776 11.874 1.00 41.47 99 GLY A CA 1
ATOM 690 C C . GLY A 1 99 ? 33.220 -24.092 11.921 1.00 41.47 99 GLY A C 1
ATOM 691 O O . GLY A 1 99 ? 32.390 -24.356 12.781 1.00 41.47 99 GLY A O 1
ATOM 692 N N . GLY A 1 100 ? 33.515 -24.956 10.957 1.00 35.47 100 GLY A N 1
ATOM 693 C CA . GLY A 1 100 ? 32.899 -26.273 10.872 1.00 35.47 100 GLY A CA 1
ATOM 694 C C . GLY A 1 100 ? 33.387 -27.043 9.660 1.00 35.47 100 GLY A C 1
ATOM 695 O O . GLY A 1 100 ? 32.592 -27.467 8.834 1.00 35.47 100 GLY A O 1
ATOM 696 N N . GLY A 1 101 ? 34.707 -27.197 9.533 1.00 44.91 101 GLY A N 1
ATOM 697 C CA . GLY A 1 101 ? 35.233 -28.352 8.818 1.00 44.91 101 GLY A CA 1
ATOM 698 C C . GLY A 1 101 ? 34.780 -29.608 9.559 1.00 44.91 101 GLY A C 1
ATOM 699 O O . GLY A 1 101 ? 34.967 -29.714 10.768 1.00 44.91 101 GLY A O 1
ATOM 700 N N . GLY A 1 102 ? 34.151 -30.531 8.847 1.00 34.75 102 GLY A N 1
ATOM 701 C CA . GLY A 1 102 ? 33.652 -31.771 9.423 1.00 34.75 102 GLY A CA 1
ATOM 702 C C . GLY A 1 102 ? 32.841 -32.523 8.390 1.00 34.75 102 GLY A C 1
ATOM 703 O O . GLY A 1 102 ? 31.631 -32.350 8.299 1.00 34.75 102 GLY A O 1
ATOM 704 N N . GLY A 1 103 ? 33.529 -33.322 7.574 1.00 41.53 103 GLY A N 1
ATOM 705 C CA . GLY A 1 103 ? 32.878 -34.316 6.739 1.00 41.53 103 GLY A CA 1
ATOM 706 C C . GLY A 1 103 ? 32.077 -35.262 7.625 1.00 41.53 103 GLY A C 1
ATOM 707 O O . GLY A 1 103 ? 32.645 -35.970 8.452 1.00 41.53 103 GLY A O 1
ATOM 708 N N . HIS A 1 104 ? 30.763 -35.264 7.445 1.00 39.31 104 HIS A N 1
ATOM 709 C CA . HIS A 1 104 ? 29.929 -36.377 7.852 1.00 39.31 104 HIS A CA 1
ATOM 710 C C . HIS A 1 104 ? 29.474 -37.097 6.590 1.00 39.31 104 HIS A C 1
ATOM 712 O O . HIS A 1 104 ? 28.564 -36.666 5.886 1.00 39.31 104 HIS A O 1
ATOM 718 N N . GLU A 1 105 ? 30.173 -38.196 6.314 1.00 41.81 105 GLU A N 1
ATOM 719 C CA . GLU A 1 105 ? 29.661 -39.324 5.551 1.00 41.81 105 GLU A CA 1
ATOM 720 C C . GLU A 1 105 ? 28.346 -39.771 6.205 1.00 41.81 105 GLU A C 1
ATOM 722 O O . GLU A 1 105 ? 28.333 -40.371 7.281 1.00 41.81 105 GLU A O 1
ATOM 727 N N . GLY A 1 106 ? 27.222 -39.424 5.582 1.00 40.50 106 GLY A N 1
ATOM 728 C CA . GLY A 1 106 ? 25.967 -40.114 5.841 1.00 40.50 106 GLY A CA 1
ATOM 729 C C . GLY A 1 106 ? 26.046 -41.538 5.273 1.00 40.50 106 GLY A C 1
ATOM 730 O O . GLY A 1 106 ? 26.681 -41.737 4.233 1.00 40.50 106 GLY A O 1
ATOM 731 N N . PRO A 1 107 ? 25.430 -42.539 5.925 1.00 54.12 107 PRO A N 1
ATOM 732 C CA . PRO A 1 107 ? 25.391 -43.895 5.394 1.00 54.12 107 PRO A CA 1
ATOM 733 C C . PRO A 1 107 ? 24.656 -43.925 4.041 1.00 54.12 107 PRO A C 1
ATOM 735 O O . PRO A 1 107 ? 23.698 -43.168 3.850 1.00 54.12 107 PRO A O 1
ATOM 738 N N . PRO A 1 108 ? 25.086 -44.781 3.096 1.00 56.25 108 PRO A N 1
ATOM 739 C CA . PRO A 1 108 ? 24.459 -44.871 1.784 1.00 56.25 108 PRO A CA 1
ATOM 740 C C . PRO A 1 108 ? 22.992 -45.322 1.898 1.00 56.25 108 PRO A C 1
ATOM 742 O O . PRO A 1 108 ? 22.647 -46.064 2.825 1.00 56.25 108 PRO A O 1
ATOM 745 N N . PRO A 1 109 ? 22.122 -44.900 0.960 1.00 63.66 109 PRO A N 1
ATOM 746 C CA . PRO A 1 109 ? 20.736 -45.349 0.926 1.00 63.66 109 PRO A CA 1
ATOM 747 C C . PRO A 1 109 ? 20.653 -46.878 0.752 1.00 63.66 109 PRO A C 1
ATOM 749 O O . PRO A 1 109 ? 21.532 -47.473 0.118 1.00 63.66 109 PRO A O 1
ATOM 752 N N . PRO A 1 110 ? 19.610 -47.529 1.302 1.00 60.22 110 PRO A N 1
ATOM 753 C CA . PRO A 1 110 ? 19.412 -48.965 1.144 1.00 60.22 110 PRO A CA 1
ATOM 754 C C . PRO A 1 110 ? 19.194 -49.337 -0.335 1.00 60.22 110 PRO A C 1
ATOM 756 O O . PRO A 1 110 ? 18.632 -48.542 -1.094 1.00 60.22 110 PRO A O 1
ATOM 759 N N . PRO A 1 111 ? 19.638 -50.533 -0.760 1.00 53.41 111 PRO A N 1
ATOM 760 C CA . PRO A 1 111 ? 19.499 -50.981 -2.141 1.00 53.41 111 PRO A CA 1
ATOM 761 C C . PRO A 1 111 ? 18.020 -51.187 -2.518 1.00 53.41 111 PRO A C 1
ATOM 763 O O . PRO A 1 111 ? 17.235 -51.622 -1.675 1.00 53.41 111 PRO A O 1
ATOM 766 N N . PRO A 1 112 ? 17.628 -50.918 -3.778 1.00 57.69 112 PRO A N 1
ATOM 767 C CA . PRO A 1 112 ? 16.312 -51.294 -4.273 1.00 57.69 112 PRO A CA 1
ATOM 768 C C . PRO A 1 112 ? 16.214 -52.820 -4.399 1.00 57.69 112 PRO A C 1
ATOM 770 O O . PRO A 1 112 ? 17.058 -53.459 -5.033 1.00 57.69 112 PRO A O 1
ATOM 773 N N . ASP A 1 113 ? 15.170 -53.389 -3.796 1.00 49.97 113 ASP A N 1
ATOM 774 C CA . ASP A 1 113 ? 14.793 -54.790 -3.963 1.00 49.97 113 ASP A CA 1
ATOM 775 C C . ASP A 1 113 ? 14.563 -55.108 -5.447 1.00 49.97 113 ASP A C 1
ATOM 777 O O . ASP A 1 113 ? 13.885 -54.384 -6.181 1.00 49.97 113 ASP A O 1
ATOM 781 N N . GLY A 1 114 ? 15.201 -56.186 -5.895 1.00 38.69 114 GLY A N 1
ATOM 782 C CA . GLY A 1 114 ? 15.334 -56.532 -7.301 1.00 38.69 114 GLY A CA 1
ATOM 783 C C . GLY A 1 114 ? 14.102 -57.169 -7.946 1.00 38.69 114 GLY A C 1
ATOM 784 O O . GLY A 1 114 ? 13.264 -57.785 -7.292 1.00 38.69 114 GLY A O 1
ATOM 785 N N . GLY A 1 115 ? 14.091 -57.118 -9.283 1.00 33.19 115 GLY A N 1
ATOM 786 C CA . GLY A 1 115 ? 13.395 -58.110 -10.102 1.00 33.19 115 GLY A CA 1
ATOM 787 C C . GLY A 1 115 ? 13.014 -57.684 -11.523 1.00 33.19 115 GLY A C 1
ATOM 788 O O . GLY A 1 115 ? 11.838 -57.445 -11.757 1.00 33.19 115 GLY A O 1
ATOM 789 N N . ALA A 1 116 ? 13.967 -57.672 -12.472 1.00 35.62 116 ALA A N 1
ATOM 790 C CA . ALA A 1 116 ? 13.809 -58.203 -13.848 1.00 35.62 116 ALA A CA 1
ATOM 791 C C . ALA A 1 116 ? 15.143 -58.128 -14.658 1.00 35.62 116 ALA A C 1
ATOM 793 O O . ALA A 1 116 ? 15.824 -57.107 -14.574 1.00 35.62 116 ALA A O 1
ATOM 794 N N . PRO A 1 117 ? 15.541 -59.178 -15.419 1.00 48.66 117 PRO A N 1
ATOM 795 C CA . PRO A 1 117 ? 16.819 -59.278 -16.158 1.00 48.66 117 PRO A CA 1
ATOM 796 C C . PRO A 1 117 ? 16.750 -58.728 -17.618 1.00 48.66 117 PRO A C 1
ATOM 798 O O . PRO A 1 117 ? 15.679 -58.293 -18.042 1.00 48.66 117 PRO A O 1
ATOM 801 N N . PRO A 1 118 ? 17.878 -58.686 -18.374 1.00 45.81 118 PRO A N 1
ATOM 802 C CA . PRO A 1 118 ? 18.265 -57.545 -19.212 1.00 45.81 118 PRO A CA 1
ATOM 803 C C . PRO A 1 118 ? 17.864 -57.641 -20.690 1.00 45.81 118 PRO A C 1
ATOM 805 O O . PRO A 1 118 ? 17.642 -58.723 -21.230 1.00 45.81 118 PRO A O 1
ATOM 808 N N . VAL A 1 119 ? 17.888 -56.485 -21.359 1.00 43.28 119 VAL A N 1
ATOM 809 C CA . VAL A 1 119 ? 17.976 -56.362 -22.821 1.00 43.28 119 VAL A CA 1
ATOM 810 C C . VAL A 1 119 ? 19.287 -55.669 -23.185 1.00 43.28 119 VAL A C 1
ATOM 812 O O . VAL A 1 119 ? 19.587 -54.582 -22.692 1.00 43.28 119 VAL A O 1
ATOM 815 N N . ASP A 1 120 ? 20.058 -56.346 -24.032 1.00 33.19 120 ASP A N 1
ATOM 816 C CA . ASP A 1 120 ? 21.332 -55.929 -24.612 1.00 33.19 120 ASP A CA 1
ATOM 817 C C . ASP A 1 120 ? 21.209 -54.666 -25.487 1.00 33.19 120 ASP A C 1
ATOM 819 O O . ASP A 1 120 ? 20.306 -54.559 -26.317 1.00 33.19 120 ASP A O 1
ATOM 823 N N . GLY A 1 121 ? 22.169 -53.740 -25.381 1.00 31.94 121 GLY A N 1
ATOM 824 C CA . GLY A 1 121 ? 22.343 -52.647 -26.349 1.00 31.94 121 GLY A CA 1
ATOM 825 C C . GLY A 1 121 ? 23.356 -51.583 -25.901 1.00 31.94 121 GLY A C 1
ATOM 826 O O . GLY A 1 121 ? 23.429 -51.302 -24.712 1.00 31.94 121 GLY A O 1
ATOM 827 N N . PRO A 1 122 ? 24.194 -51.031 -26.801 1.00 35.59 122 PRO A N 1
ATOM 828 C CA . PRO A 1 122 ? 25.615 -50.848 -26.523 1.00 35.59 122 PRO A CA 1
ATOM 829 C C . PRO A 1 122 ? 26.005 -49.522 -25.863 1.00 35.59 122 PRO A C 1
ATOM 831 O O . PRO A 1 122 ? 25.433 -48.459 -26.097 1.00 35.59 122 PRO A O 1
ATOM 834 N N . ALA A 1 123 ? 27.092 -49.638 -25.102 1.00 31.38 123 ALA A N 1
ATOM 835 C CA . ALA A 1 123 ? 27.888 -48.577 -24.520 1.00 31.38 123 ALA A CA 1
ATOM 836 C C . ALA A 1 123 ? 28.442 -47.599 -25.569 1.00 31.38 123 ALA A C 1
ATOM 838 O O . ALA A 1 123 ? 29.086 -48.006 -26.536 1.00 31.38 123 ALA A O 1
ATOM 839 N N . PHE A 1 124 ? 28.302 -46.305 -25.283 1.00 34.12 124 PHE A N 1
ATOM 840 C CA . PHE A 1 124 ? 29.206 -45.275 -25.780 1.00 34.12 124 PHE A CA 1
ATOM 841 C C . PHE A 1 124 ? 29.851 -44.587 -24.583 1.00 34.12 124 PHE A C 1
ATOM 843 O O . PHE A 1 124 ? 29.188 -43.945 -23.771 1.00 34.12 124 PHE A O 1
ATOM 850 N N . GLY A 1 125 ? 31.160 -44.796 -24.467 1.00 29.64 125 GLY A N 1
ATOM 851 C CA . GLY A 1 125 ? 32.018 -44.068 -23.552 1.00 29.64 125 GLY A CA 1
ATOM 852 C C . GLY A 1 125 ? 32.184 -42.613 -23.983 1.00 29.64 125 GLY A C 1
ATOM 853 O O . GLY A 1 125 ? 32.158 -42.286 -25.167 1.00 29.64 125 GLY A O 1
ATOM 854 N N . GLY A 1 126 ? 32.396 -41.760 -22.991 1.00 30.19 126 GLY A N 1
ATOM 855 C CA . GLY A 1 126 ? 32.766 -40.363 -23.153 1.00 30.19 126 GLY A CA 1
ATOM 856 C C . GLY A 1 126 ? 33.309 -39.853 -21.829 1.00 30.19 126 GLY A C 1
ATOM 857 O O . GLY A 1 126 ? 32.567 -39.305 -21.022 1.00 30.19 126 GLY A O 1
ATOM 858 N N . GLY A 1 127 ? 34.587 -40.140 -21.580 1.00 28.67 127 GLY A N 1
ATOM 859 C CA . GLY A 1 127 ? 35.366 -39.476 -20.543 1.00 28.67 127 GLY A CA 1
ATOM 860 C C . GLY A 1 127 ? 35.785 -38.065 -20.968 1.00 28.67 127 GLY A C 1
ATOM 861 O O . GLY A 1 127 ? 35.528 -37.642 -22.091 1.00 28.67 127 GLY A O 1
ATOM 862 N N . ASP A 1 128 ? 36.487 -37.411 -20.046 1.00 30.97 128 ASP A N 1
ATOM 863 C CA . ASP A 1 128 ? 37.164 -36.112 -20.151 1.00 30.97 128 ASP A CA 1
ATOM 864 C C . ASP A 1 128 ? 36.302 -34.839 -20.112 1.00 30.97 128 ASP A C 1
ATOM 866 O O . ASP A 1 128 ? 35.750 -34.378 -21.103 1.00 30.97 128 ASP A O 1
ATOM 870 N N . ALA A 1 129 ? 36.315 -34.168 -18.956 1.00 37.84 129 ALA A N 1
ATOM 871 C CA . ALA A 1 129 ? 37.295 -33.097 -18.743 1.00 37.84 129 ALA A CA 1
ATOM 872 C C . ALA A 1 129 ? 37.272 -32.642 -17.274 1.00 37.84 129 ALA A C 1
ATOM 874 O O . ALA A 1 129 ? 36.413 -31.871 -16.840 1.00 37.84 129 ALA A O 1
ATOM 875 N N . GLY A 1 130 ? 38.260 -33.104 -16.505 1.00 30.12 130 GLY A N 1
ATOM 876 C CA . GLY A 1 130 ? 38.625 -32.477 -15.241 1.00 30.12 130 GLY A CA 1
ATOM 877 C C . GLY A 1 130 ? 39.097 -31.047 -15.498 1.00 30.12 130 GLY A C 1
ATOM 878 O O . GLY A 1 130 ? 40.067 -30.823 -16.222 1.00 30.12 130 GLY A O 1
ATOM 879 N N . ARG A 1 131 ? 38.414 -30.066 -14.906 1.00 34.88 131 ARG A N 1
ATOM 880 C CA . ARG A 1 131 ? 38.921 -28.694 -14.835 1.00 34.88 131 ARG A CA 1
ATOM 881 C C . ARG A 1 131 ? 39.864 -28.578 -13.632 1.00 34.88 131 ARG A C 1
ATOM 883 O O . ARG A 1 131 ? 39.452 -28.922 -12.524 1.00 34.88 131 ARG A O 1
ATOM 890 N N . PRO A 1 132 ? 41.106 -28.101 -13.816 1.00 38.41 132 PRO A N 1
ATOM 891 C CA . PRO A 1 132 ? 42.037 -27.913 -12.714 1.00 38.41 132 PRO A CA 1
ATOM 892 C C . PRO A 1 132 ? 41.552 -26.782 -11.801 1.00 38.41 132 PRO A C 1
ATOM 894 O O . PRO A 1 132 ? 41.238 -25.683 -12.262 1.00 38.41 132 PRO A O 1
ATOM 897 N N . GLY A 1 133 ? 41.498 -27.070 -10.499 1.00 34.44 133 GLY A N 1
ATOM 898 C CA . GLY A 1 133 ? 41.262 -26.080 -9.455 1.00 34.44 133 GLY A CA 1
ATOM 899 C C . GLY A 1 133 ? 42.346 -25.006 -9.489 1.00 34.44 133 GLY A C 1
ATOM 900 O O . GLY A 1 133 ? 43.526 -25.294 -9.287 1.00 34.44 133 GLY A O 1
ATOM 901 N N . GLY A 1 134 ? 41.939 -23.770 -9.773 1.00 33.50 134 GLY A N 1
ATOM 902 C CA . GLY A 1 134 ? 42.795 -22.598 -9.634 1.00 33.50 134 GLY A CA 1
ATOM 903 C C . GLY A 1 134 ? 43.048 -22.275 -8.154 1.00 33.50 134 GLY A C 1
ATOM 904 O O . GLY A 1 134 ? 42.185 -22.544 -7.315 1.00 33.50 134 GLY A O 1
ATOM 905 N N . PRO A 1 135 ? 44.219 -21.711 -7.815 1.00 38.34 135 PRO A N 1
ATOM 906 C CA . PRO A 1 135 ? 44.588 -21.411 -6.439 1.00 38.34 135 PRO A CA 1
ATOM 907 C C . PRO A 1 135 ? 43.673 -20.332 -5.853 1.00 38.34 135 PRO A C 1
ATOM 909 O O . PRO A 1 135 ? 43.431 -19.296 -6.472 1.00 38.34 135 PRO A O 1
ATOM 912 N N . GLY A 1 136 ? 43.176 -20.600 -4.643 1.00 34.97 136 GLY A N 1
ATOM 913 C CA . GLY A 1 136 ? 42.354 -19.686 -3.862 1.00 34.97 136 GLY A CA 1
ATOM 914 C C . GLY A 1 136 ? 43.038 -18.334 -3.680 1.00 34.97 136 GLY A C 1
ATOM 915 O O . GLY A 1 136 ? 44.116 -18.240 -3.093 1.00 34.97 136 GLY A O 1
ATOM 916 N N . GLY A 1 137 ? 42.393 -17.290 -4.195 1.00 31.81 137 GLY A N 1
ATOM 917 C CA . GLY A 1 137 ? 42.742 -15.913 -3.880 1.00 31.81 137 GLY A CA 1
ATOM 918 C C . GLY A 1 137 ? 42.401 -15.590 -2.418 1.00 31.81 137 GLY A C 1
ATOM 919 O O . GLY A 1 137 ? 41.461 -16.169 -1.866 1.00 31.81 137 GLY A O 1
ATOM 920 N N . PRO A 1 138 ? 43.156 -14.685 -1.776 1.00 37.09 138 PRO A N 1
ATOM 921 C CA . PRO A 1 138 ? 42.940 -14.320 -0.384 1.00 37.09 138 PRO A CA 1
ATOM 922 C C . PRO A 1 138 ? 41.558 -13.685 -0.219 1.00 37.09 138 PRO A C 1
ATOM 924 O O . PRO A 1 138 ? 41.220 -12.710 -0.891 1.00 37.09 138 PRO A O 1
ATOM 927 N N . GLY A 1 139 ? 40.762 -14.267 0.678 1.00 34.56 139 GLY A N 1
ATOM 928 C CA . GLY A 1 139 ? 39.452 -13.765 1.065 1.00 34.56 139 GLY A CA 1
ATOM 929 C C . GLY A 1 139 ? 39.556 -12.341 1.596 1.00 34.56 139 GLY A C 1
ATOM 930 O O . GLY A 1 139 ? 40.052 -12.110 2.697 1.00 34.56 139 GLY A O 1
ATOM 931 N N . GLY A 1 140 ? 39.076 -11.386 0.802 1.00 32.06 140 GLY A N 1
ATOM 932 C CA . GLY A 1 140 ? 38.720 -10.067 1.305 1.00 32.06 140 GLY A CA 1
ATOM 933 C C . GLY A 1 140 ? 37.506 -10.177 2.237 1.00 32.06 140 GLY A C 1
ATOM 934 O O . GLY A 1 140 ? 36.711 -11.112 2.093 1.00 32.06 140 GLY A O 1
ATOM 935 N N . PRO A 1 141 ? 37.332 -9.242 3.185 1.00 36.72 141 PRO A N 1
ATOM 936 C CA . PRO A 1 141 ? 36.196 -9.227 4.096 1.00 36.72 141 PRO A CA 1
ATOM 937 C C . PRO A 1 141 ? 34.941 -8.800 3.323 1.00 36.72 141 PRO A C 1
ATOM 939 O O . PRO A 1 141 ? 34.508 -7.654 3.366 1.00 36.72 141 PRO A O 1
ATOM 942 N N . GLY A 1 142 ? 34.370 -9.735 2.566 1.00 32.03 142 GLY A N 1
ATOM 943 C CA . GLY A 1 142 ? 33.109 -9.593 1.850 1.00 32.03 142 GLY A CA 1
ATOM 944 C C . GLY A 1 142 ? 31.926 -9.696 2.803 1.00 32.03 142 GL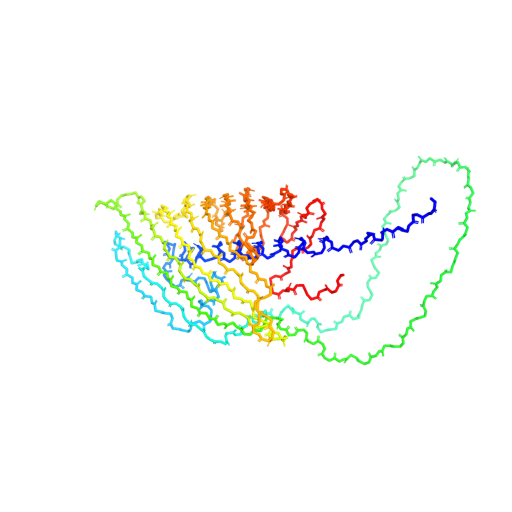Y A C 1
ATOM 945 O O . GLY A 1 142 ? 31.067 -10.558 2.634 1.00 32.03 142 GLY A O 1
ATOM 946 N N . GLY A 1 143 ? 31.883 -8.833 3.817 1.00 34.59 143 GLY A N 1
ATOM 947 C CA . GLY A 1 143 ? 30.641 -8.566 4.522 1.00 34.59 143 GLY A CA 1
ATOM 948 C C . GLY A 1 143 ? 29.716 -7.866 3.538 1.00 34.59 143 GLY A C 1
ATOM 949 O O . GLY A 1 143 ? 29.902 -6.683 3.262 1.00 34.59 143 GLY A O 1
ATOM 950 N N . ARG A 1 144 ? 28.750 -8.593 2.961 1.00 39.22 144 ARG A N 1
ATOM 951 C CA . ARG A 1 144 ? 27.604 -7.968 2.290 1.00 39.22 144 ARG A CA 1
ATOM 952 C C . ARG A 1 144 ? 26.881 -7.147 3.355 1.00 39.22 144 ARG A C 1
ATOM 954 O O . ARG A 1 144 ? 26.076 -7.684 4.108 1.00 39.22 144 ARG A O 1
ATOM 961 N N . GLY A 1 145 ? 27.236 -5.868 3.458 1.00 36.16 145 GLY A N 1
ATOM 962 C CA . GLY A 1 145 ? 26.474 -4.909 4.240 1.00 36.16 145 GLY A CA 1
ATOM 963 C C . GLY A 1 145 ? 25.027 -4.854 3.738 1.00 36.16 145 GLY A C 1
ATOM 964 O O . GLY A 1 145 ? 24.745 -5.325 2.628 1.00 36.16 145 GLY A O 1
ATOM 965 N N . PRO A 1 146 ? 24.103 -4.302 4.540 1.00 45.44 146 PRO A N 1
ATOM 966 C CA . PRO A 1 146 ? 22.726 -4.086 4.112 1.00 45.44 146 PRO A CA 1
ATOM 967 C C . PRO A 1 146 ? 22.733 -3.350 2.768 1.00 45.44 146 PRO A C 1
ATOM 969 O O . PRO A 1 146 ? 23.281 -2.259 2.660 1.00 45.44 146 PRO A O 1
ATOM 972 N N . ARG A 1 147 ? 22.181 -3.968 1.718 1.00 54.59 147 ARG A N 1
ATOM 973 C CA . ARG A 1 147 ? 22.196 -3.414 0.350 1.00 54.59 147 ARG A CA 1
ATOM 974 C C . ARG A 1 147 ? 21.176 -2.289 0.130 1.00 54.59 147 ARG A C 1
ATOM 976 O O . ARG A 1 147 ? 21.068 -1.780 -0.979 1.00 54.59 147 ARG A O 1
ATOM 983 N N . GLY A 1 148 ? 20.426 -1.906 1.162 1.00 64.00 148 GLY A N 1
ATOM 984 C CA . GLY A 1 148 ? 19.575 -0.722 1.135 1.00 64.00 148 GLY A CA 1
ATOM 985 C C . GLY A 1 148 ? 20.349 0.465 1.688 1.00 64.00 148 GLY A C 1
ATOM 986 O O . GLY A 1 148 ? 20.753 0.422 2.849 1.00 64.00 148 GLY A O 1
ATOM 987 N N . GLY A 1 149 ? 20.564 1.498 0.874 1.00 77.62 149 GLY A N 1
ATOM 988 C CA . GLY A 1 149 ? 21.051 2.772 1.394 1.00 77.62 149 GLY A CA 1
ATOM 989 C C . GLY A 1 149 ? 19.975 3.494 2.221 1.00 77.62 149 GLY A C 1
ATOM 990 O O . GLY A 1 149 ? 18.893 2.935 2.450 1.00 77.62 149 GLY A O 1
ATOM 991 N N . PRO A 1 150 ? 20.292 4.693 2.734 1.00 87.12 150 PRO A N 1
ATOM 992 C CA . PRO A 1 150 ? 19.426 5.415 3.658 1.00 87.12 150 PRO A CA 1
ATOM 993 C C . PRO A 1 150 ? 18.052 5.703 3.046 1.00 87.12 150 PRO A C 1
ATOM 995 O O . PRO A 1 150 ? 17.926 5.914 1.833 1.00 87.12 150 PRO A O 1
ATOM 998 N N . SER A 1 151 ? 17.029 5.712 3.900 1.00 90.44 151 SER A N 1
ATOM 999 C CA . SER A 1 151 ? 15.677 6.130 3.542 1.00 90.44 151 SER A CA 1
ATOM 1000 C C . SER A 1 151 ? 15.289 7.434 4.230 1.00 90.44 151 SER A C 1
ATOM 1002 O O . SER A 1 151 ? 15.676 7.701 5.367 1.00 90.44 151 SER A O 1
ATOM 1004 N N . SER A 1 152 ? 14.477 8.220 3.538 1.00 93.31 152 SER A N 1
ATOM 1005 C CA . SER A 1 152 ? 13.855 9.435 4.061 1.00 93.31 152 SER A CA 1
ATOM 1006 C C . SER A 1 152 ? 12.408 9.465 3.600 1.00 93.31 152 SER A C 1
ATOM 1008 O O . SER A 1 152 ? 12.094 8.946 2.523 1.00 93.31 152 SER A O 1
ATOM 1010 N N . GLY A 1 153 ? 11.523 10.069 4.380 1.00 93.62 153 GLY A N 1
ATOM 1011 C CA . GLY A 1 153 ? 10.130 10.143 3.978 1.00 93.62 153 GLY A CA 1
ATOM 1012 C C . GLY A 1 153 ? 9.208 10.805 4.980 1.00 93.62 153 GLY A C 1
ATOM 1013 O O . GLY A 1 153 ? 9.604 11.161 6.089 1.00 93.62 153 GLY A O 1
ATOM 1014 N N . THR A 1 154 ? 7.963 10.941 4.541 1.00 93.25 154 THR A N 1
ATOM 1015 C CA . THR A 1 154 ? 6.833 11.422 5.326 1.00 93.25 154 THR A CA 1
ATOM 1016 C C . THR A 1 154 ? 5.644 10.481 5.165 1.00 93.25 154 THR A C 1
ATOM 1018 O O . THR A 1 154 ? 5.430 9.892 4.099 1.00 93.25 154 THR A O 1
ATOM 1021 N N . VAL A 1 155 ? 4.868 10.318 6.235 1.00 91.44 155 VAL A N 1
ATOM 1022 C CA . VAL A 1 155 ? 3.589 9.600 6.220 1.00 91.44 155 VAL A CA 1
ATOM 1023 C C . VAL A 1 155 ? 2.591 10.356 7.084 1.00 91.44 155 VAL A C 1
ATOM 1025 O O . VAL A 1 155 ? 2.794 10.509 8.284 1.00 91.44 155 VAL A O 1
ATOM 1028 N N . ASP A 1 156 ? 1.485 10.759 6.478 1.00 91.75 156 ASP A N 1
ATOM 1029 C CA . ASP A 1 156 ? 0.343 11.386 7.126 1.00 91.75 156 ASP A CA 1
ATOM 1030 C C . ASP A 1 156 ? -0.845 10.434 7.099 1.00 91.75 156 ASP A C 1
ATOM 1032 O O . ASP A 1 156 ? -1.267 9.981 6.036 1.00 91.75 156 ASP A O 1
ATOM 1036 N N . ILE A 1 157 ? -1.420 10.156 8.262 1.00 91.62 157 ILE A N 1
ATOM 1037 C CA . ILE A 1 157 ? -2.592 9.301 8.420 1.00 91.62 157 ILE A CA 1
ATOM 1038 C C . ILE A 1 157 ? -3.686 10.112 9.087 1.00 91.62 157 ILE A C 1
ATOM 1040 O O . ILE A 1 157 ? -3.480 10.674 10.160 1.00 91.62 157 ILE A O 1
ATOM 1044 N N . VAL A 1 158 ? -4.865 10.133 8.480 1.00 94.50 158 VAL A N 1
ATOM 1045 C CA . VAL A 1 158 ? -6.058 10.788 9.014 1.00 94.50 158 VAL A CA 1
ATOM 1046 C C . VAL A 1 158 ? -7.164 9.754 9.123 1.00 94.50 158 VAL A C 1
ATOM 1048 O O . VAL A 1 158 ? -7.533 9.134 8.129 1.00 94.50 158 VAL A O 1
ATOM 1051 N N . ASN A 1 159 ? -7.706 9.582 10.324 1.00 93.19 159 ASN A N 1
ATOM 1052 C CA . ASN A 1 159 ? -8.831 8.702 10.595 1.00 93.19 159 ASN A CA 1
ATOM 1053 C C . ASN A 1 159 ? -10.062 9.524 10.986 1.00 93.19 159 ASN A C 1
ATOM 1055 O O . ASN A 1 159 ? -10.003 10.402 11.846 1.00 93.19 159 ASN A O 1
ATOM 1059 N N . ALA A 1 160 ? -11.197 9.178 10.395 1.00 95.62 160 ALA A N 1
ATOM 1060 C CA . ALA A 1 160 ? -12.518 9.609 10.811 1.00 95.62 160 ALA A CA 1
ATOM 1061 C C . ALA A 1 160 ? -13.306 8.387 11.284 1.00 95.62 160 ALA A C 1
ATOM 1063 O O . ALA A 1 160 ? -13.251 7.326 10.662 1.00 95.62 160 ALA A O 1
ATOM 1064 N N . TYR A 1 161 ? -14.054 8.543 12.371 1.00 94.31 161 TYR A N 1
ATOM 1065 C CA . TYR A 1 161 ? -14.839 7.466 12.962 1.00 94.31 161 TYR A CA 1
ATOM 1066 C C . TYR A 1 161 ? -16.310 7.856 13.030 1.00 94.31 161 TYR A C 1
ATOM 1068 O O . TYR A 1 161 ? -16.648 9.005 13.319 1.00 94.31 161 TYR A O 1
ATOM 1076 N N . SER A 1 162 ? -17.182 6.885 12.795 1.00 95.62 162 SER A N 1
ATOM 1077 C CA . SER A 1 162 ? -18.624 7.015 12.973 1.00 95.62 162 SER A CA 1
ATOM 1078 C C . SER A 1 162 ? -19.150 5.797 13.723 1.00 95.62 162 SER A C 1
ATOM 1080 O O . SER A 1 162 ? -18.783 4.665 13.417 1.00 95.62 162 SER A O 1
ATOM 1082 N N . ALA A 1 163 ? -19.987 6.029 14.727 1.00 94.31 163 ALA A N 1
ATOM 1083 C CA . ALA A 1 163 ? -20.584 4.991 15.555 1.00 94.31 163 ALA A CA 1
ATOM 1084 C C . ALA A 1 163 ? -22.055 5.326 15.826 1.00 94.31 163 ALA A C 1
ATOM 1086 O O . ALA A 1 163 ? -22.461 6.486 15.714 1.00 94.31 163 ALA A O 1
ATOM 1087 N N . ALA A 1 164 ? -22.845 4.317 16.196 1.00 93.75 164 ALA A N 1
ATOM 1088 C CA . ALA A 1 164 ? -24.205 4.527 16.681 1.00 93.75 164 ALA A CA 1
ATOM 1089 C C . ALA A 1 164 ? -24.208 5.353 17.983 1.00 93.75 164 ALA A C 1
ATOM 1091 O O . ALA A 1 164 ? -23.263 5.276 18.769 1.00 93.75 164 ALA A O 1
ATOM 1092 N N . GLU A 1 165 ? -25.277 6.119 18.236 1.00 92.62 165 GLU A N 1
ATOM 1093 C CA . GLU A 1 165 ? -25.389 6.982 19.429 1.00 92.62 165 GLU A CA 1
ATOM 1094 C C . GLU A 1 165 ? -25.321 6.200 20.747 1.00 92.62 165 GLU A C 1
ATOM 1096 O O . GLU A 1 165 ? -24.792 6.691 21.742 1.00 92.62 165 GLU A O 1
ATOM 1101 N N . ASP A 1 166 ? -25.842 4.973 20.753 1.00 93.69 166 ASP A N 1
ATOM 1102 C CA . ASP A 1 166 ? -25.794 4.062 21.896 1.00 93.69 166 ASP A CA 1
ATOM 1103 C C . ASP A 1 166 ? -24.502 3.234 21.950 1.00 93.69 166 ASP A C 1
ATOM 1105 O O . ASP A 1 166 ? -24.330 2.409 22.849 1.00 93.69 166 ASP A O 1
ATOM 1109 N N . CYS A 1 167 ? -23.592 3.458 20.996 1.00 89.88 167 CYS A N 1
ATOM 1110 C CA . CYS A 1 167 ? -22.336 2.739 20.851 1.00 89.88 167 CYS A CA 1
ATOM 1111 C C . CYS A 1 167 ? -22.496 1.219 20.741 1.00 89.88 167 CYS A C 1
ATOM 1113 O O . CYS A 1 167 ? -21.590 0.463 21.100 1.00 89.88 167 CYS A O 1
ATOM 1115 N N . THR A 1 168 ? -23.639 0.760 20.229 1.00 89.00 168 THR A N 1
ATOM 1116 C CA . THR A 1 168 ? -23.841 -0.649 19.907 1.00 89.00 168 THR A CA 1
ATOM 1117 C C . THR A 1 168 ? -23.368 -0.954 18.485 1.00 89.00 168 THR A C 1
ATOM 1119 O O . THR A 1 168 ? -23.520 -0.155 17.562 1.00 89.00 168 THR A O 1
ATOM 1122 N N . GLY A 1 169 ? -22.781 -2.137 18.298 1.00 88.25 169 GLY A N 1
ATOM 1123 C CA . GLY A 1 169 ? -22.342 -2.607 16.984 1.00 88.25 169 GLY A CA 1
ATOM 1124 C C . GLY A 1 169 ? -20.937 -2.155 16.584 1.00 88.25 169 GLY A C 1
ATOM 1125 O O . GLY A 1 169 ? -20.063 -1.966 17.429 1.00 88.25 169 GLY A O 1
ATOM 1126 N N . ALA A 1 170 ? -20.708 -2.087 15.272 1.00 89.50 170 ALA A N 1
ATOM 1127 C CA . ALA A 1 170 ? -19.411 -1.755 14.699 1.00 89.50 170 ALA A CA 1
ATOM 1128 C C . ALA A 1 170 ? -19.208 -0.236 14.599 1.00 89.50 170 ALA A C 1
ATOM 1130 O O . ALA A 1 170 ? -20.137 0.510 14.289 1.00 89.50 170 ALA A O 1
ATOM 1131 N N . VAL A 1 171 ? -17.971 0.212 14.806 1.00 91.38 171 VAL A N 1
ATOM 1132 C CA . VAL A 1 171 ? -17.535 1.576 14.493 1.00 91.38 171 VAL A CA 1
ATOM 1133 C C . VAL A 1 171 ? -17.044 1.587 13.052 1.00 91.38 171 VAL A C 1
ATOM 1135 O O . VAL A 1 171 ? -16.145 0.832 12.702 1.00 91.38 171 VAL A O 1
ATOM 1138 N N . THR A 1 172 ? -17.606 2.442 12.206 1.00 93.56 172 THR A N 1
ATOM 1139 C CA . THR A 1 172 ? -17.064 2.665 10.862 1.00 93.56 172 THR A CA 1
ATOM 1140 C C . THR A 1 172 ? -15.832 3.553 10.966 1.00 93.56 172 THR A C 1
ATOM 1142 O O . THR A 1 172 ? -15.902 4.638 11.546 1.00 93.56 172 THR A O 1
ATOM 1145 N N . GLN A 1 173 ? -14.718 3.115 10.392 1.00 93.31 173 GLN A N 1
ATOM 1146 C CA . GLN A 1 173 ? -13.504 3.905 10.241 1.00 93.31 173 GLN A CA 1
ATOM 1147 C C . GLN A 1 173 ? -13.301 4.240 8.770 1.00 93.31 173 GLN A C 1
ATOM 1149 O O . GLN A 1 173 ? -13.290 3.353 7.921 1.00 93.31 173 GLN A O 1
ATOM 1154 N N . SER A 1 174 ? -13.085 5.519 8.487 1.00 94.81 174 SER A N 1
ATOM 1155 C CA . SER A 1 174 ? -12.546 5.994 7.218 1.00 94.81 174 SER A CA 1
ATOM 1156 C C . SER A 1 174 ? -11.132 6.496 7.457 1.00 94.81 174 SER A C 1
ATOM 1158 O O . SER A 1 174 ? -10.911 7.336 8.325 1.00 94.81 174 SER A O 1
ATOM 1160 N N . GLN A 1 175 ? -10.179 5.990 6.694 1.00 93.31 175 GLN A N 1
ATOM 1161 C CA . GLN A 1 175 ? -8.768 6.320 6.811 1.00 93.31 175 GLN A CA 1
ATOM 1162 C C . GLN A 1 175 ? -8.265 6.887 5.492 1.00 93.31 175 GLN A C 1
ATOM 1164 O O . GLN A 1 175 ? -8.579 6.350 4.436 1.00 93.31 175 GLN A O 1
ATOM 1169 N N . THR A 1 176 ? -7.441 7.924 5.565 1.00 94.62 176 THR A N 1
ATOM 1170 C CA . THR A 1 176 ? -6.652 8.425 4.441 1.00 94.62 176 THR A CA 1
ATOM 1171 C C . THR A 1 176 ? -5.187 8.424 4.839 1.00 94.62 176 THR A C 1
ATOM 1173 O O . THR A 1 176 ? -4.846 8.947 5.898 1.00 94.62 176 THR A O 1
ATOM 1176 N N . VAL A 1 177 ? -4.331 7.861 3.992 1.00 91.31 177 VAL A N 1
ATOM 1177 C CA . VAL A 1 177 ? -2.878 7.851 4.164 1.00 91.31 177 VAL A CA 1
ATOM 1178 C C . VAL A 1 177 ? -2.248 8.576 2.990 1.00 91.31 177 VAL A C 1
ATOM 1180 O O . VAL A 1 177 ? -2.460 8.175 1.852 1.00 91.31 177 VAL A O 1
ATOM 1183 N N . THR A 1 178 ? -1.466 9.617 3.250 1.00 93.81 178 THR A N 1
ATOM 1184 C CA . THR A 1 178 ? -0.616 10.278 2.252 1.00 93.81 178 THR A CA 1
ATOM 1185 C C . THR A 1 178 ? 0.831 10.021 2.620 1.00 93.81 178 THR A C 1
ATOM 1187 O O . THR A 1 178 ? 1.194 10.134 3.784 1.00 93.81 178 THR A O 1
ATOM 1190 N N . PHE A 1 179 ? 1.660 9.638 1.659 1.00 90.19 179 PHE A N 1
ATOM 1191 C CA . PHE A 1 179 ? 3.050 9.310 1.949 1.00 90.19 179 PHE A CA 1
ATOM 1192 C C . PHE A 1 179 ? 3.978 9.660 0.796 1.00 90.19 179 PHE A C 1
ATOM 1194 O O . PHE A 1 179 ? 3.574 9.665 -0.368 1.00 90.19 179 PHE A O 1
ATOM 1201 N N . GLU A 1 180 ? 5.241 9.888 1.134 1.00 93.50 180 GLU A N 1
ATOM 1202 C CA . GLU A 1 180 ? 6.361 9.973 0.206 1.00 93.50 180 GLU A CA 1
ATOM 1203 C C . GLU A 1 180 ? 7.585 9.345 0.868 1.00 93.50 180 GLU A C 1
ATOM 1205 O O . GLU A 1 180 ? 8.001 9.756 1.944 1.00 93.50 180 GLU A O 1
ATOM 1210 N N . ILE A 1 181 ? 8.157 8.321 0.241 1.00 89.44 181 ILE A N 1
ATOM 1211 C CA . ILE A 1 181 ? 9.311 7.586 0.757 1.00 89.44 181 ILE A CA 1
ATOM 1212 C C . ILE A 1 181 ? 10.343 7.501 -0.350 1.00 89.44 181 ILE A C 1
ATOM 1214 O O . ILE A 1 181 ? 10.055 6.991 -1.432 1.00 89.44 181 ILE A O 1
ATOM 1218 N N . SER A 1 182 ? 11.554 7.955 -0.062 1.00 91.38 182 SER A N 1
ATOM 1219 C CA . SER A 1 182 ? 12.698 7.876 -0.961 1.00 91.38 182 SER A CA 1
ATOM 1220 C C . SER A 1 182 ? 13.789 7.004 -0.362 1.00 91.38 182 SER A C 1
ATOM 1222 O O . SER A 1 182 ? 14.048 7.032 0.841 1.00 91.38 182 SER A O 1
ATOM 1224 N N . ARG A 1 183 ? 14.444 6.222 -1.217 1.00 89.50 183 ARG A N 1
ATOM 1225 C CA . ARG A 1 183 ? 15.600 5.396 -0.870 1.00 89.50 183 ARG A CA 1
ATOM 1226 C C . ARG A 1 183 ? 16.684 5.585 -1.911 1.00 89.50 183 ARG A C 1
ATOM 1228 O O . ARG A 1 183 ? 16.421 5.400 -3.098 1.00 89.50 183 ARG A O 1
ATOM 1235 N N . THR A 1 184 ? 17.893 5.875 -1.455 1.00 88.62 184 THR A N 1
ATOM 1236 C CA . THR A 1 184 ? 19.068 6.012 -2.322 1.00 88.62 184 THR A CA 1
ATOM 1237 C C . THR A 1 184 ? 19.892 4.733 -2.245 1.00 88.62 184 THR A C 1
ATOM 1239 O O . THR A 1 184 ? 20.159 4.250 -1.147 1.00 88.62 184 THR A O 1
ATOM 1242 N N . ASN A 1 185 ? 20.281 4.145 -3.377 1.00 85.88 185 ASN A N 1
ATOM 1243 C CA . ASN A 1 185 ? 21.176 2.982 -3.391 1.00 85.88 185 ASN A CA 1
ATOM 1244 C C . ASN A 1 185 ? 22.661 3.393 -3.390 1.00 85.88 185 ASN A C 1
ATOM 1246 O O . ASN A 1 185 ? 23.003 4.575 -3.336 1.00 85.88 185 ASN A O 1
ATOM 1250 N N . ALA A 1 186 ? 23.562 2.408 -3.403 1.00 82.44 186 ALA A N 1
ATOM 1251 C CA . ALA A 1 186 ? 25.004 2.655 -3.349 1.00 82.44 186 ALA A CA 1
ATOM 1252 C C . ALA A 1 186 ? 25.537 3.343 -4.619 1.00 82.44 186 ALA A C 1
ATOM 1254 O O . ALA A 1 186 ? 26.569 4.011 -4.580 1.00 82.44 186 ALA A O 1
ATOM 1255 N N . GLU A 1 187 ? 24.828 3.185 -5.734 1.00 87.19 187 GLU A N 1
ATOM 1256 C CA . GLU A 1 187 ? 25.133 3.762 -7.038 1.00 87.19 187 GLU A CA 1
ATOM 1257 C C . GLU A 1 187 ? 24.599 5.198 -7.201 1.00 87.19 187 GLU A C 1
ATOM 1259 O O . GLU A 1 187 ? 24.881 5.841 -8.212 1.00 87.19 187 GLU A O 1
ATOM 1264 N N . GLY A 1 188 ? 23.864 5.721 -6.212 1.00 87.94 188 GLY A N 1
ATOM 1265 C CA . GLY A 1 188 ? 23.270 7.059 -6.239 1.00 87.94 188 GLY A CA 1
ATOM 1266 C C . GLY A 1 188 ? 21.936 7.147 -6.986 1.00 87.94 188 GLY A C 1
ATOM 1267 O O . GLY A 1 188 ? 21.412 8.245 -7.150 1.00 87.94 188 GLY A O 1
ATOM 1268 N N . GLU A 1 189 ? 21.371 6.020 -7.423 1.00 90.56 189 GLU A N 1
ATOM 1269 C CA . GLU A 1 189 ? 19.997 5.959 -7.927 1.00 90.56 189 GLU A CA 1
ATOM 1270 C C . GLU A 1 189 ? 19.016 6.080 -6.753 1.00 90.56 189 GLU A C 1
ATOM 1272 O O . GLU A 1 189 ? 19.221 5.515 -5.672 1.00 90.56 189 GLU A O 1
ATOM 1277 N N . VAL A 1 190 ? 17.928 6.809 -6.984 1.00 91.69 190 VAL A N 1
ATOM 1278 C CA . VAL A 1 190 ? 16.872 7.059 -6.008 1.00 91.69 190 VAL A CA 1
ATOM 1279 C C . VAL A 1 190 ? 15.586 6.383 -6.464 1.00 91.69 190 VAL A C 1
ATOM 1281 O O . VAL A 1 190 ? 15.085 6.638 -7.556 1.00 91.69 190 VAL A O 1
ATOM 1284 N N . SER A 1 191 ? 15.024 5.543 -5.600 1.00 90.25 191 SER A N 1
ATOM 1285 C CA . SER A 1 191 ? 13.682 4.985 -5.753 1.00 90.25 191 SER A CA 1
ATOM 1286 C C . SER A 1 191 ? 12.746 5.747 -4.820 1.00 90.25 191 SER A C 1
ATOM 1288 O O . SER A 1 191 ? 12.933 5.716 -3.602 1.00 90.25 191 SER A O 1
ATOM 1290 N N . THR A 1 192 ? 11.754 6.432 -5.384 1.00 91.94 192 THR A N 1
ATOM 1291 C CA . THR A 1 192 ? 10.743 7.187 -4.635 1.00 91.94 192 THR A CA 1
ATOM 1292 C C . THR A 1 192 ? 9.377 6.556 -4.849 1.00 91.94 192 THR A C 1
ATOM 1294 O O . THR A 1 192 ? 8.993 6.272 -5.981 1.00 91.94 192 THR A O 1
ATOM 1297 N N . VAL A 1 193 ? 8.624 6.349 -3.774 1.00 90.25 193 VAL A N 1
ATOM 1298 C CA . VAL A 1 193 ? 7.218 5.941 -3.815 1.00 90.25 193 VAL A CA 1
ATOM 1299 C C . VAL A 1 193 ? 6.405 6.988 -3.082 1.00 90.25 193 VAL A C 1
ATOM 1301 O O . VAL A 1 193 ? 6.714 7.311 -1.940 1.00 90.25 193 VAL A O 1
ATOM 1304 N N . LYS A 1 194 ? 5.364 7.507 -3.724 1.00 94.44 194 LYS A N 1
ATOM 1305 C CA . LYS A 1 194 ? 4.472 8.492 -3.120 1.00 94.44 194 LYS A CA 1
ATOM 1306 C C . LYS A 1 194 ? 3.043 8.315 -3.572 1.00 94.44 194 LYS A C 1
ATOM 1308 O O . LYS A 1 194 ? 2.798 7.817 -4.669 1.00 94.44 194 LYS A O 1
ATOM 1313 N N . GLY A 1 195 ? 2.103 8.776 -2.770 1.00 93.62 195 GLY A N 1
ATOM 1314 C CA . GLY A 1 195 ? 0.706 8.758 -3.159 1.00 93.62 195 GLY A CA 1
ATOM 1315 C C . GLY A 1 195 ? -0.239 8.860 -1.988 1.00 93.62 195 GLY A C 1
ATOM 1316 O O . GLY A 1 195 ? 0.160 9.175 -0.866 1.00 93.62 195 GLY A O 1
ATOM 1317 N N . THR A 1 196 ? -1.494 8.556 -2.285 1.00 94.31 196 THR A N 1
ATOM 1318 C CA . THR A 1 196 ? -2.571 8.550 -1.308 1.00 94.31 196 THR A CA 1
ATOM 1319 C C . THR A 1 196 ? -3.330 7.234 -1.382 1.00 94.31 196 THR A C 1
ATOM 1321 O O . THR A 1 196 ? -3.614 6.724 -2.468 1.00 94.31 196 THR A O 1
ATOM 1324 N N . THR A 1 197 ? -3.682 6.688 -0.225 1.00 93.25 197 THR A N 1
ATOM 1325 C CA . THR A 1 197 ? -4.684 5.632 -0.099 1.00 93.25 197 THR A CA 1
ATOM 1326 C C . THR A 1 197 ? -5.831 6.129 0.765 1.00 93.25 197 THR A C 1
ATOM 1328 O O . THR A 1 197 ? -5.638 6.911 1.695 1.00 93.25 197 THR A O 1
ATOM 1331 N N . SER A 1 198 ? -7.043 5.700 0.444 1.00 93.75 198 SER A N 1
ATOM 1332 C CA . SER A 1 198 ? -8.235 5.970 1.238 1.00 93.75 198 SER A CA 1
ATOM 1333 C C . SER A 1 198 ? -8.981 4.674 1.436 1.00 93.75 198 SER A C 1
ATOM 1335 O O . SER A 1 198 ? -9.163 3.920 0.488 1.00 93.75 198 SER A O 1
ATOM 1337 N N . SER A 1 199 ? -9.420 4.394 2.651 1.00 93.50 199 SER A N 1
ATOM 1338 C CA . SER A 1 199 ? -10.062 3.127 2.952 1.00 93.50 199 SER A CA 1
ATOM 1339 C C . SER A 1 199 ? -11.171 3.249 3.971 1.00 93.50 199 SER A C 1
ATOM 1341 O O . SER A 1 199 ? -11.120 4.116 4.841 1.00 93.50 199 SER A O 1
ATOM 1343 N N . THR A 1 200 ? -12.130 2.335 3.896 1.00 93.25 200 THR A N 1
ATOM 1344 C CA . THR A 1 200 ? -13.223 2.225 4.858 1.00 93.25 200 THR A CA 1
ATOM 1345 C C . THR A 1 200 ? -13.296 0.807 5.401 1.00 93.25 200 THR A C 1
ATOM 1347 O O . THR A 1 200 ? -13.249 -0.157 4.634 1.00 93.25 200 THR A O 1
ATOM 1350 N N . SER A 1 201 ? -13.420 0.685 6.720 1.00 92.25 201 SER A N 1
ATOM 1351 C CA . SER A 1 201 ? -13.521 -0.586 7.435 1.00 92.25 201 SER A CA 1
ATOM 1352 C C . SER A 1 201 ? -14.543 -0.502 8.575 1.00 92.25 201 SER A C 1
ATOM 1354 O O . SER A 1 201 ? -14.839 0.571 9.106 1.00 92.25 201 SER A O 1
ATOM 1356 N N . GLU A 1 202 ? -15.112 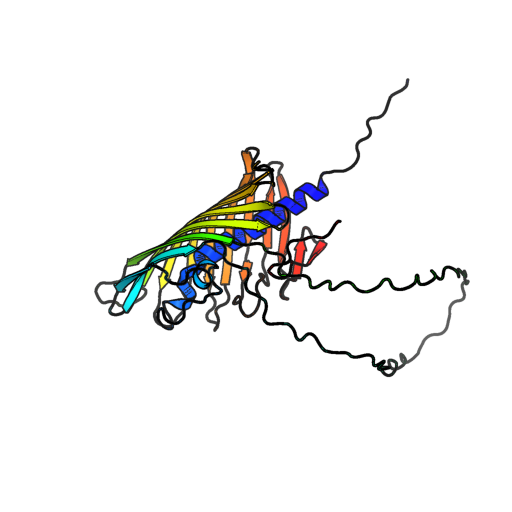-1.650 8.941 1.00 90.19 202 GLU A N 1
ATOM 1357 C CA . GLU A 1 202 ? -15.963 -1.790 10.125 1.00 90.19 202 GLU A CA 1
ATOM 1358 C C . GLU A 1 202 ? -15.164 -2.421 11.263 1.00 90.19 202 GLU A C 1
ATOM 1360 O O . GLU A 1 202 ? -14.643 -3.534 11.147 1.00 90.19 202 GLU A O 1
ATOM 1365 N N . LEU A 1 203 ? -15.093 -1.707 12.379 1.00 85.94 203 LEU A N 1
ATOM 1366 C CA . LEU A 1 203 ? -14.340 -2.086 13.560 1.00 85.94 203 LEU A CA 1
ATOM 1367 C C . LEU A 1 203 ? -15.290 -2.678 14.597 1.00 85.94 203 LEU A C 1
ATOM 1369 O O . LEU A 1 203 ? -16.191 -2.000 15.092 1.00 85.94 203 LEU A O 1
ATOM 1373 N N . VAL A 1 204 ? -15.072 -3.940 14.953 1.00 85.25 204 VAL A N 1
ATOM 1374 C CA . VAL A 1 204 ? -15.798 -4.617 16.032 1.00 85.25 204 VAL A CA 1
ATOM 1375 C C . VAL A 1 204 ? -14.841 -4.831 17.191 1.00 85.25 204 VAL A C 1
ATOM 1377 O O . VAL A 1 204 ? -13.694 -5.226 16.997 1.00 85.25 204 VAL A O 1
ATOM 1380 N N . ASP A 1 205 ? -15.309 -4.570 18.408 1.00 78.94 205 ASP A N 1
ATOM 1381 C CA . ASP A 1 205 ? -14.468 -4.711 19.589 1.00 78.94 205 ASP A CA 1
ATOM 1382 C C . ASP A 1 205 ? -13.887 -6.124 19.731 1.00 78.94 205 ASP A C 1
ATOM 1384 O O . ASP A 1 205 ? -14.611 -7.117 19.643 1.00 78.94 205 ASP A O 1
ATOM 1388 N N . GLY A 1 206 ? -12.576 -6.205 19.962 1.00 75.94 206 GLY A N 1
ATOM 1389 C CA . GLY A 1 206 ? -11.866 -7.468 20.157 1.00 75.94 206 GLY A CA 1
ATOM 1390 C C . GLY A 1 206 ? -11.736 -8.357 18.914 1.00 75.94 206 GLY A C 1
ATOM 1391 O O . GLY A 1 206 ? -11.237 -9.474 19.043 1.00 75.94 206 GLY A O 1
ATOM 1392 N N . ALA A 1 207 ? -12.148 -7.899 17.727 1.00 79.62 207 A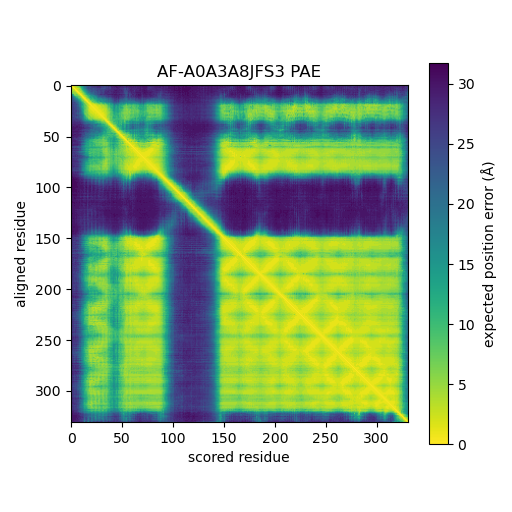LA A N 1
ATOM 1393 C CA . ALA A 1 207 ? -12.063 -8.664 16.485 1.00 79.62 207 ALA A CA 1
ATOM 1394 C C . ALA A 1 207 ? -11.363 -7.863 15.373 1.00 79.62 207 ALA A C 1
ATOM 1396 O O . ALA A 1 207 ? -11.491 -6.638 15.325 1.00 79.62 207 ALA A O 1
ATOM 1397 N N . PRO A 1 208 ? -10.630 -8.525 14.458 1.00 77.31 208 PRO A N 1
ATOM 1398 C CA . PRO A 1 208 ? -10.154 -7.856 13.254 1.00 77.31 208 PRO A CA 1
ATOM 1399 C C . PRO A 1 208 ? -11.345 -7.369 12.406 1.00 77.31 208 PRO A C 1
ATOM 1401 O O . PRO A 1 208 ? -12.418 -7.988 12.449 1.00 77.31 208 PRO A O 1
ATOM 1404 N N . PRO A 1 209 ? -11.174 -6.297 11.608 1.00 83.50 209 PRO A N 1
ATOM 1405 C CA . PRO A 1 209 ? -12.178 -5.892 10.629 1.00 83.50 209 PRO A CA 1
ATOM 1406 C C . PRO A 1 209 ? -12.523 -7.066 9.718 1.00 83.50 209 PRO A C 1
ATOM 1408 O O . PRO A 1 209 ? -11.633 -7.797 9.305 1.00 83.50 209 PRO A O 1
ATOM 1411 N N . ARG A 1 210 ? -13.797 -7.277 9.377 1.00 86.44 210 ARG A N 1
ATOM 1412 C CA . ARG A 1 210 ? -14.157 -8.380 8.462 1.00 86.44 210 ARG A CA 1
ATOM 1413 C C . ARG A 1 210 ? -13.760 -8.076 7.028 1.00 86.44 210 ARG A C 1
ATOM 1415 O O . ARG A 1 210 ? -13.296 -8.958 6.307 1.00 86.44 210 ARG A O 1
ATOM 1422 N N . GLN A 1 211 ? -13.997 -6.834 6.626 1.00 90.62 211 GLN A N 1
ATOM 1423 C CA . GLN A 1 211 ? -13.754 -6.337 5.287 1.00 90.62 211 GLN A CA 1
ATOM 1424 C C . GLN A 1 211 ? -13.259 -4.900 5.347 1.00 90.62 211 GLN A C 1
ATOM 1426 O O . GLN A 1 211 ? -13.595 -4.141 6.260 1.00 90.62 211 GLN A O 1
ATOM 1431 N N . LYS A 1 212 ? -12.483 -4.547 4.332 1.00 91.31 212 LYS A N 1
ATOM 1432 C CA . LYS A 1 212 ? -12.003 -3.202 4.070 1.00 91.31 212 LYS A CA 1
ATOM 1433 C C . LYS A 1 212 ? -12.039 -2.955 2.568 1.00 91.31 212 LYS A C 1
ATOM 1435 O O . LYS A 1 212 ? -11.607 -3.816 1.807 1.00 91.31 212 LYS A O 1
ATOM 1440 N N . SER A 1 213 ? -12.552 -1.805 2.146 1.00 93.69 213 SER A N 1
ATOM 1441 C CA . SER A 1 213 ? -12.347 -1.301 0.780 1.00 93.69 213 SER A CA 1
ATOM 1442 C C . SER A 1 213 ? -11.267 -0.228 0.830 1.00 93.69 213 SER A C 1
ATOM 1444 O O . SER A 1 213 ? -11.279 0.603 1.738 1.00 93.69 213 SER A O 1
ATOM 1446 N N . THR A 1 214 ? -10.333 -0.268 -0.115 1.00 93.12 214 THR A N 1
ATOM 1447 C CA . THR A 1 214 ? -9.207 0.660 -0.220 1.00 93.12 214 THR A CA 1
ATOM 1448 C C . THR A 1 214 ? -9.105 1.169 -1.648 1.00 93.12 214 THR A C 1
ATOM 1450 O O . THR A 1 214 ? -8.866 0.395 -2.566 1.00 93.12 214 THR A O 1
ATOM 1453 N N . GLN A 1 215 ? -9.201 2.477 -1.834 1.00 95.50 215 GLN A N 1
ATOM 1454 C CA . GLN A 1 215 ? -8.796 3.166 -3.051 1.00 95.50 215 GLN A CA 1
ATOM 1455 C C . GLN A 1 215 ? -7.339 3.602 -2.928 1.00 95.50 215 GLN A C 1
ATOM 1457 O O . GLN A 1 215 ? -6.895 4.006 -1.852 1.00 95.50 215 GLN A O 1
ATOM 1462 N N . ALA A 1 216 ? -6.597 3.549 -4.027 1.00 93.12 216 ALA A N 1
ATOM 1463 C CA . ALA A 1 216 ? -5.223 4.024 -4.058 1.00 93.12 216 ALA A CA 1
ATOM 1464 C C . ALA A 1 216 ? -4.915 4.808 -5.328 1.00 93.12 216 ALA A C 1
ATOM 1466 O O . ALA A 1 216 ? -5.419 4.493 -6.406 1.00 93.12 216 ALA A O 1
ATOM 1467 N N . ASP A 1 217 ? -4.041 5.797 -5.171 1.00 96.38 217 ASP A N 1
ATOM 1468 C CA . ASP A 1 217 ? -3.364 6.527 -6.233 1.00 96.38 217 ASP A CA 1
ATOM 1469 C C . ASP A 1 217 ? -1.896 6.695 -5.829 1.00 96.38 217 ASP A C 1
ATOM 1471 O O . ASP A 1 217 ? -1.543 7.572 -5.037 1.00 96.38 217 ASP A O 1
ATOM 1475 N N . VAL A 1 218 ? -1.047 5.785 -6.305 1.00 93.44 218 VAL A N 1
ATOM 1476 C CA . VAL A 1 218 ? 0.352 5.660 -5.878 1.00 93.44 218 VAL A CA 1
ATOM 1477 C C . VAL A 1 218 ? 1.260 5.667 -7.090 1.00 93.44 218 VAL A C 1
ATOM 1479 O O . VAL A 1 218 ? 1.038 4.946 -8.055 1.00 93.44 218 VAL A O 1
ATOM 1482 N N . THR A 1 219 ? 2.317 6.467 -7.034 1.00 93.62 219 THR A N 1
ATOM 1483 C CA . THR A 1 219 ? 3.358 6.533 -8.055 1.00 93.62 219 THR A CA 1
ATOM 1484 C C . THR A 1 219 ? 4.689 6.093 -7.475 1.00 93.62 219 THR A C 1
ATOM 1486 O O . THR A 1 219 ? 5.119 6.582 -6.431 1.00 93.62 219 THR A O 1
ATOM 1489 N N . ARG A 1 220 ? 5.374 5.208 -8.192 1.00 91.81 220 ARG A N 1
ATOM 1490 C CA . ARG A 1 220 ? 6.776 4.878 -7.974 1.00 91.81 220 ARG A CA 1
ATOM 1491 C C . ARG A 1 220 ? 7.619 5.445 -9.106 1.00 91.81 220 ARG A C 1
ATOM 1493 O O . ARG A 1 220 ? 7.304 5.225 -10.270 1.00 91.81 220 ARG A O 1
ATOM 1500 N N . THR A 1 221 ? 8.717 6.105 -8.767 1.00 93.31 221 THR A N 1
ATOM 1501 C CA . THR A 1 221 ? 9.708 6.625 -9.713 1.00 93.31 221 THR A CA 1
ATOM 1502 C C . THR A 1 221 ? 11.099 6.111 -9.378 1.00 93.31 221 THR A C 1
ATOM 1504 O O . THR A 1 221 ? 11.467 6.022 -8.208 1.00 93.31 221 THR A O 1
ATOM 1507 N N . HIS A 1 222 ? 11.882 5.819 -10.411 1.00 90.88 222 HIS A N 1
ATOM 1508 C CA . HIS A 1 222 ? 13.316 5.577 -10.309 1.00 90.88 222 HIS A CA 1
ATOM 1509 C C . HIS A 1 222 ? 14.058 6.693 -11.021 1.00 90.88 222 HIS A C 1
ATOM 1511 O O . HIS A 1 222 ? 13.791 6.979 -12.192 1.00 90.88 222 HIS A O 1
ATOM 1517 N N . THR A 1 223 ? 14.994 7.289 -10.302 1.00 95.00 223 THR A N 1
ATOM 1518 C CA . THR A 1 223 ? 15.820 8.397 -10.752 1.00 95.00 223 THR A CA 1
ATOM 1519 C C . THR A 1 223 ? 17.268 7.942 -10.741 1.00 95.00 223 THR A C 1
ATOM 1521 O O . THR A 1 223 ? 17.747 7.462 -9.718 1.00 95.00 223 THR A O 1
ATOM 1524 N N . ASP A 1 224 ? 17.971 8.075 -11.861 1.00 94.12 224 ASP A N 1
ATOM 1525 C CA . ASP A 1 224 ? 19.387 7.723 -11.929 1.00 94.12 224 ASP A CA 1
ATOM 1526 C C . ASP A 1 224 ? 20.277 8.714 -11.150 1.00 94.12 224 ASP A C 1
ATOM 1528 O O . ASP A 1 224 ? 19.825 9.749 -10.658 1.00 94.12 224 ASP A O 1
ATOM 1532 N N . ALA A 1 225 ? 21.577 8.422 -11.066 1.00 93.19 225 ALA A N 1
ATOM 1533 C CA . ALA A 1 225 ? 22.543 9.263 -10.355 1.00 93.19 225 ALA A CA 1
ATOM 1534 C C . ALA A 1 225 ? 22.701 10.686 -10.937 1.00 93.19 225 ALA A C 1
ATOM 1536 O O . ALA A 1 225 ? 23.295 11.550 -10.293 1.00 93.19 225 ALA A O 1
ATOM 1537 N N . SER A 1 226 ? 22.200 10.946 -12.153 1.00 94.81 226 SER A N 1
ATOM 1538 C CA . SER A 1 226 ? 22.192 12.282 -12.764 1.00 94.81 226 SER A CA 1
ATOM 1539 C C . SER A 1 226 ? 20.958 13.107 -12.387 1.00 94.81 226 SER A C 1
ATOM 1541 O O . SER A 1 226 ? 20.908 14.302 -12.681 1.00 94.81 226 SER A O 1
ATOM 1543 N N . GLY A 1 227 ? 19.975 12.490 -11.723 1.00 94.12 227 GLY A N 1
ATOM 1544 C CA . GLY A 1 227 ? 18.693 13.108 -11.404 1.00 94.12 227 GLY A CA 1
ATOM 1545 C C . GLY A 1 227 ? 17.625 12.907 -12.484 1.00 94.12 227 GLY A C 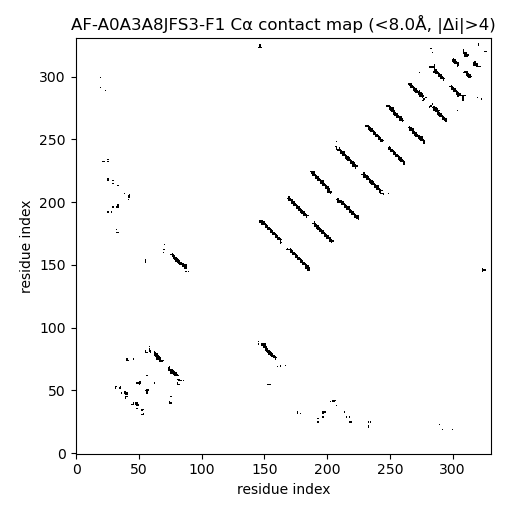1
ATOM 1546 O O . GLY A 1 227 ? 16.559 13.517 -12.389 1.00 94.12 227 GLY A O 1
ATOM 1547 N N . ALA A 1 228 ? 17.869 12.079 -13.505 1.00 96.38 228 ALA A N 1
ATOM 1548 C CA . ALA A 1 228 ? 16.891 11.812 -14.555 1.00 96.38 228 ALA A CA 1
ATOM 1549 C C . ALA A 1 228 ? 15.950 10.669 -14.153 1.00 96.38 228 ALA A C 1
ATOM 1551 O O . ALA A 1 228 ? 16.396 9.600 -13.741 1.00 96.38 228 ALA A O 1
ATOM 1552 N N . VAL A 1 229 ? 14.637 10.875 -14.301 1.00 96.12 229 VAL A N 1
ATOM 1553 C CA . VAL A 1 229 ? 13.644 9.809 -14.096 1.00 96.12 229 VAL A CA 1
ATOM 1554 C C . VAL A 1 229 ? 13.741 8.821 -15.254 1.00 96.12 229 VAL A C 1
ATOM 1556 O O . VAL A 1 229 ? 13.436 9.165 -16.395 1.00 96.12 229 VAL A O 1
ATOM 1559 N N . VAL A 1 230 ? 14.154 7.592 -14.955 1.00 95.81 230 VAL A N 1
ATOM 1560 C CA . VAL A 1 230 ? 14.366 6.527 -15.947 1.00 95.81 230 VAL A CA 1
ATOM 1561 C C . VAL A 1 230 ? 13.217 5.523 -15.991 1.00 95.81 230 VAL A C 1
ATOM 1563 O O . VAL A 1 230 ? 12.995 4.892 -17.021 1.00 95.81 230 VAL A O 1
ATOM 1566 N N . LYS A 1 231 ? 12.463 5.381 -14.893 1.00 92.62 231 LYS A N 1
ATOM 1567 C CA . LYS A 1 231 ? 11.256 4.543 -14.817 1.00 92.62 231 LYS A CA 1
ATOM 1568 C C . LYS A 1 231 ? 10.208 5.224 -13.933 1.00 92.62 231 LYS A C 1
ATOM 1570 O O . LYS A 1 231 ? 10.549 5.850 -12.930 1.00 92.62 231 LYS A O 1
ATOM 1575 N N . SER A 1 232 ? 8.935 5.094 -14.295 1.00 93.69 232 SER A N 1
ATOM 1576 C CA . SER A 1 232 ? 7.801 5.566 -13.495 1.00 93.69 232 SER A CA 1
ATOM 1577 C C . SER A 1 232 ? 6.600 4.656 -13.709 1.00 93.69 232 SER A C 1
ATOM 1579 O O . SER A 1 232 ? 6.321 4.280 -14.849 1.00 93.69 232 SER A O 1
ATOM 1581 N N . VAL A 1 233 ? 5.909 4.320 -12.624 1.00 94.31 233 VAL A N 1
ATOM 1582 C CA . VAL A 1 233 ? 4.681 3.521 -12.616 1.00 94.31 233 VAL A CA 1
ATOM 1583 C C . VAL A 1 233 ? 3.695 4.187 -11.665 1.00 94.31 233 VAL A C 1
ATOM 1585 O O . VAL A 1 233 ? 3.970 4.298 -10.471 1.00 94.31 233 VAL A O 1
ATOM 1588 N N . ARG A 1 234 ? 2.542 4.619 -12.177 1.00 96.56 234 ARG A N 1
ATOM 1589 C CA . ARG A 1 234 ? 1.405 5.087 -11.377 1.00 96.56 234 ARG A CA 1
ATOM 1590 C C . ARG A 1 234 ? 0.307 4.035 -11.378 1.00 96.56 234 ARG A C 1
ATOM 1592 O O . ARG A 1 234 ? -0.104 3.590 -12.444 1.00 96.56 234 ARG A O 1
ATOM 1599 N N . LEU A 1 235 ? -0.172 3.665 -10.198 1.00 95.25 235 LEU A N 1
ATOM 1600 C CA . LEU A 1 235 ? -1.296 2.764 -9.991 1.00 95.25 235 LEU A CA 1
ATOM 1601 C C . LEU A 1 235 ? -2.475 3.549 -9.420 1.00 95.25 235 LEU A C 1
ATOM 1603 O O . LEU A 1 235 ? -2.338 4.195 -8.383 1.00 95.25 235 LEU A O 1
ATOM 1607 N N . THR A 1 236 ? -3.630 3.460 -10.077 1.00 97.50 236 THR A N 1
ATOM 1608 C CA . THR A 1 236 ? -4.888 4.045 -9.592 1.00 97.50 236 THR A CA 1
ATOM 1609 C C . THR A 1 236 ? -5.998 3.004 -9.629 1.00 97.50 236 THR A C 1
ATOM 1611 O O . THR A 1 236 ? -6.213 2.380 -10.667 1.00 97.50 236 THR A O 1
ATOM 1614 N N . GLY A 1 237 ? -6.706 2.779 -8.525 1.00 96.69 237 GLY A N 1
ATOM 1615 C CA . GLY A 1 237 ? -7.736 1.737 -8.476 1.00 96.69 237 GLY A CA 1
ATOM 1616 C C . GLY A 1 237 ? -8.263 1.436 -7.082 1.00 96.69 237 GLY A C 1
ATOM 1617 O O . GLY A 1 237 ? -8.051 2.214 -6.154 1.00 96.69 237 GLY A O 1
ATOM 1618 N N . GLU A 1 238 ? -8.960 0.309 -6.958 1.00 95.75 238 GLU A N 1
ATOM 1619 C CA . GLU A 1 238 ? -9.632 -0.116 -5.730 1.00 95.75 238 GLU A CA 1
ATOM 1620 C C . GLU A 1 238 ? -9.330 -1.585 -5.418 1.00 95.75 238 GLU A C 1
ATOM 1622 O O . GLU A 1 238 ? -9.286 -2.439 -6.309 1.00 95.75 238 GLU A O 1
ATOM 1627 N N . LEU A 1 239 ? -9.152 -1.861 -4.128 1.00 94.12 239 LEU A N 1
ATOM 1628 C CA . LEU A 1 239 ? -8.983 -3.176 -3.539 1.00 94.12 239 LEU A CA 1
ATOM 1629 C C . LEU A 1 239 ? -10.058 -3.447 -2.493 1.00 94.12 239 LEU A C 1
ATOM 1631 O O . LEU A 1 239 ? -10.476 -2.555 -1.759 1.00 94.12 239 LEU A O 1
ATOM 1635 N N . SER A 1 240 ? -10.413 -4.716 -2.354 1.00 94.50 240 SER A N 1
ATOM 1636 C CA . SER A 1 240 ? -11.100 -5.261 -1.195 1.00 94.50 240 SER A CA 1
ATOM 1637 C C . SER A 1 240 ? -10.144 -6.161 -0.421 1.00 94.50 240 SER A C 1
ATOM 1639 O O . SER A 1 240 ? -9.415 -6.963 -1.004 1.00 94.50 240 SER A O 1
ATOM 1641 N N . VAL A 1 241 ? -10.145 -6.027 0.900 1.00 92.81 241 VAL A N 1
ATOM 1642 C CA . VAL A 1 241 ? -9.375 -6.867 1.815 1.00 92.81 241 VAL A CA 1
ATOM 1643 C C . VAL A 1 241 ? -10.344 -7.565 2.752 1.00 92.81 241 VAL A C 1
ATOM 1645 O O . VAL A 1 241 ? -11.086 -6.911 3.483 1.00 92.81 241 VAL A O 1
ATOM 1648 N N . ALA A 1 242 ? -10.321 -8.893 2.751 1.00 93.06 242 ALA A N 1
ATOM 1649 C CA . ALA A 1 242 ? -11.020 -9.721 3.722 1.00 93.06 242 ALA A CA 1
ATOM 1650 C C . ALA A 1 242 ? -10.026 -10.265 4.750 1.00 93.06 242 ALA A C 1
ATOM 1652 O O . ALA A 1 242 ? -8.943 -10.728 4.384 1.00 93.06 242 ALA A O 1
ATOM 1653 N N . PHE A 1 243 ? -10.399 -10.248 6.026 1.00 90.94 243 PHE A N 1
ATOM 1654 C CA . PHE A 1 243 ? -9.563 -10.780 7.101 1.00 90.94 243 PHE A CA 1
ATOM 1655 C C . PHE A 1 243 ? -10.160 -12.081 7.634 1.00 90.94 243 PHE A C 1
ATOM 1657 O O . PHE A 1 243 ? -11.371 -12.191 7.842 1.00 90.94 243 PHE A O 1
ATOM 1664 N N . SER A 1 244 ? -9.304 -13.073 7.875 1.00 90.06 244 SER A N 1
ATOM 1665 C CA . SER A 1 244 ? -9.692 -14.287 8.582 1.00 90.06 244 SER A CA 1
ATOM 1666 C C . SER A 1 244 ? -9.898 -14.010 10.074 1.00 90.06 244 SER A C 1
ATOM 1668 O O . SER A 1 244 ? -9.453 -12.999 10.618 1.00 90.06 244 SER A O 1
ATOM 1670 N N . SER A 1 245 ? -10.566 -14.937 10.756 1.00 87.06 245 SER A N 1
ATOM 1671 C CA . SER A 1 245 ? -10.733 -14.910 12.213 1.00 87.06 245 SER A CA 1
ATOM 1672 C C . SER A 1 245 ? -9.525 -15.470 12.978 1.00 87.06 245 SER A C 1
ATOM 1674 O O . SER A 1 245 ? -9.609 -15.653 14.192 1.00 87.06 245 SER A O 1
ATOM 1676 N N . ASP A 1 246 ? -8.432 -15.806 12.287 1.00 85.38 246 ASP A N 1
ATOM 1677 C CA . ASP A 1 246 ? -7.239 -16.381 12.908 1.00 85.38 246 ASP A CA 1
ATOM 1678 C C . ASP A 1 246 ? -6.475 -15.335 13.731 1.00 85.38 246 ASP A C 1
ATOM 1680 O O . ASP A 1 246 ? -6.650 -14.126 13.579 1.00 85.38 246 ASP A O 1
ATOM 1684 N N . THR A 1 247 ? -5.593 -15.801 14.616 1.00 82.50 247 THR A N 1
ATOM 1685 C CA . THR A 1 247 ? -4.669 -14.936 15.362 1.00 82.50 247 THR A CA 1
ATOM 1686 C C . THR A 1 247 ? -3.226 -15.375 15.106 1.00 82.50 247 THR A C 1
ATOM 1688 O O . THR A 1 247 ? -2.827 -16.426 15.608 1.00 82.50 247 THR A O 1
ATOM 1691 N N . PRO A 1 248 ? -2.411 -14.589 14.378 1.00 83.44 248 PRO A N 1
ATOM 1692 C CA . PRO A 1 248 ? -2.763 -13.343 13.690 1.00 83.44 248 PRO A CA 1
ATOM 1693 C C . PRO A 1 248 ? -3.673 -13.583 12.466 1.00 83.44 248 PRO A C 1
ATOM 1695 O O . PRO A 1 248 ? -3.603 -14.662 11.876 1.00 83.44 248 PRO A O 1
ATOM 1698 N N . PRO A 1 249 ? -4.489 -12.594 12.059 1.00 84.38 249 PRO A N 1
ATOM 1699 C CA . PRO A 1 249 ? -5.396 -12.750 10.928 1.00 84.38 249 PRO A CA 1
ATOM 1700 C C . PRO A 1 249 ? -4.627 -12.890 9.612 1.00 84.38 249 PRO A C 1
ATOM 1702 O O . PRO A 1 249 ? -3.614 -12.220 9.384 1.00 84.38 249 PRO A O 1
ATOM 1705 N N . VAL A 1 250 ? -5.139 -13.745 8.731 1.00 89.94 250 VAL A N 1
ATOM 1706 C CA . VAL A 1 250 ? -4.705 -13.855 7.336 1.00 89.94 250 VAL A CA 1
ATOM 1707 C C . VAL A 1 250 ? -5.569 -12.929 6.495 1.00 89.94 250 VAL A C 1
ATOM 1709 O O . VAL A 1 250 ? -6.780 -12.854 6.687 1.00 89.94 250 VAL A O 1
ATOM 1712 N N . ARG A 1 251 ? -4.955 -12.224 5.550 1.00 91.25 251 ARG A N 1
ATOM 1713 C CA . ARG A 1 251 ? -5.662 -11.318 4.642 1.00 91.25 251 ARG A CA 1
ATOM 1714 C C . ARG A 1 251 ? -5.809 -11.951 3.275 1.00 91.25 251 ARG A C 1
ATOM 1716 O O . ARG A 1 251 ? -4.874 -12.587 2.798 1.00 91.25 251 ARG A O 1
ATOM 1723 N N . THR A 1 252 ? -6.949 -11.728 2.645 1.00 94.94 252 THR A N 1
ATOM 1724 C CA . THR A 1 252 ? -7.180 -12.032 1.232 1.00 94.94 252 THR A CA 1
ATOM 1725 C C . THR A 1 252 ? -7.489 -10.728 0.522 1.00 94.94 252 THR A C 1
ATOM 1727 O O . THR A 1 252 ? -8.372 -9.997 0.966 1.00 94.94 252 THR A O 1
ATOM 1730 N N . ILE A 1 253 ? -6.721 -10.411 -0.517 1.00 94.56 253 ILE A N 1
ATOM 1731 C CA . ILE A 1 253 ? -6.819 -9.151 -1.253 1.00 94.56 253 ILE A CA 1
ATOM 1732 C C . ILE A 1 253 ? -7.280 -9.438 -2.678 1.00 94.56 253 ILE A C 1
ATOM 1734 O O . ILE A 1 253 ? -6.664 -10.233 -3.392 1.00 94.56 253 ILE A O 1
ATOM 1738 N N . ASP A 1 254 ? -8.315 -8.722 -3.090 1.00 97.19 254 ASP A N 1
ATOM 1739 C CA . ASP A 1 254 ? -8.881 -8.742 -4.432 1.00 97.19 254 ASP A CA 1
ATOM 1740 C C . ASP A 1 254 ? -8.996 -7.313 -4.958 1.00 97.19 254 ASP A C 1
ATOM 1742 O O . ASP A 1 254 ? -9.177 -6.377 -4.183 1.00 97.19 254 ASP A O 1
ATOM 1746 N N . GLY A 1 255 ? -8.919 -7.120 -6.270 1.00 96.56 255 GLY A N 1
ATOM 1747 C CA . GLY A 1 255 ? -9.203 -5.821 -6.876 1.00 96.56 255 GLY A CA 1
ATOM 1748 C C . GLY A 1 255 ? -8.417 -5.561 -8.144 1.00 96.56 255 GLY A C 1
ATOM 1749 O O . GLY A 1 255 ? -7.850 -6.474 -8.749 1.00 96.56 255 GLY A O 1
ATOM 1750 N N . ALA A 1 256 ? -8.403 -4.303 -8.570 1.00 96.75 256 ALA A N 1
ATOM 1751 C CA . ALA A 1 256 ? -7.719 -3.920 -9.790 1.00 96.75 256 ALA A CA 1
ATOM 1752 C C . ALA A 1 256 ? -7.195 -2.485 -9.751 1.00 96.75 256 ALA A C 1
ATOM 1754 O O . ALA A 1 256 ? -7.811 -1.583 -9.183 1.00 96.75 256 ALA A O 1
ATOM 1755 N N . TYR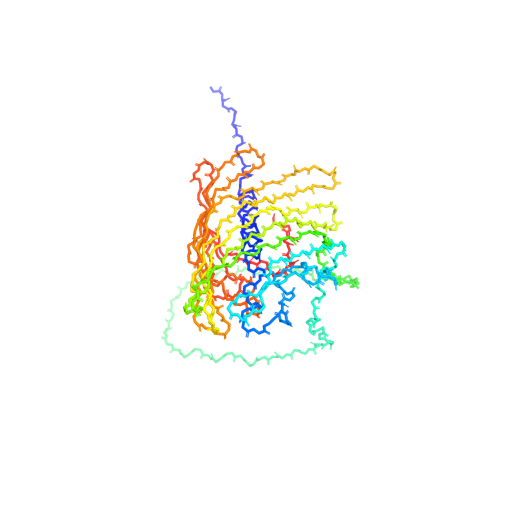 A 1 257 ? -6.077 -2.287 -10.441 1.00 96.56 257 TYR A N 1
ATOM 1756 C CA . TYR A 1 257 ? -5.465 -1.001 -10.720 1.00 96.56 257 TYR A CA 1
ATOM 1757 C C . TYR A 1 257 ? -5.401 -0.750 -12.221 1.00 96.56 257 TYR A C 1
ATOM 1759 O O . TYR A 1 257 ? -5.187 -1.665 -13.016 1.00 96.56 257 TYR A O 1
ATOM 1767 N N . THR A 1 258 ? -5.515 0.516 -12.594 1.00 97.62 258 THR A N 1
ATOM 1768 C CA . THR A 1 258 ? -4.985 1.035 -13.852 1.00 97.62 258 THR A CA 1
ATOM 1769 C C . THR A 1 258 ? -3.523 1.393 -13.628 1.00 97.62 258 THR A C 1
ATOM 1771 O O . THR A 1 258 ? -3.204 2.139 -12.703 1.00 97.62 258 THR A O 1
ATOM 1774 N N . GLU A 1 259 ? -2.645 0.856 -14.465 1.00 94.56 259 GLU A N 1
ATOM 1775 C CA . GLU A 1 259 ? -1.232 1.214 -14.530 1.00 94.56 259 GLU A CA 1
ATOM 1776 C C . GLU A 1 259 ? -1.043 2.337 -15.552 1.00 94.56 259 GLU A C 1
ATOM 1778 O O . GLU A 1 259 ? -1.619 2.289 -16.634 1.00 94.56 259 GLU A O 1
ATOM 1783 N N . THR A 1 260 ? -0.230 3.342 -15.238 1.00 96.62 260 THR A N 1
ATOM 1784 C CA . THR A 1 260 ? 0.276 4.325 -16.205 1.00 96.62 260 THR A CA 1
ATOM 1785 C C . THR A 1 260 ? 1.795 4.405 -16.098 1.00 96.62 260 THR A C 1
ATOM 1787 O O . THR A 1 260 ? 2.323 4.691 -15.021 1.00 96.62 260 THR A O 1
ATOM 1790 N N . LEU A 1 261 ? 2.491 4.150 -17.204 1.00 95.38 261 LEU A N 1
ATOM 1791 C CA . LEU A 1 261 ? 3.953 4.170 -17.278 1.00 95.38 261 LEU A CA 1
ATOM 1792 C C . LEU A 1 261 ? 4.499 5.571 -17.593 1.00 95.38 261 LEU A C 1
ATOM 1794 O O . LEU A 1 261 ? 3.754 6.504 -17.901 1.00 95.38 261 LEU A O 1
ATOM 1798 N N . LEU A 1 262 ? 5.826 5.717 -17.533 1.00 94.88 262 LEU A N 1
ATOM 1799 C CA . LEU A 1 262 ? 6.536 6.971 -17.817 1.00 94.88 262 LEU A CA 1
ATOM 1800 C C . LEU A 1 262 ? 6.219 7.558 -19.205 1.00 94.88 262 LEU A C 1
ATOM 1802 O O . LEU A 1 262 ? 6.152 8.775 -19.349 1.00 94.88 262 LEU A O 1
ATOM 1806 N N . ASP A 1 263 ? 6.019 6.708 -20.213 1.00 95.75 263 ASP A N 1
ATOM 1807 C CA . ASP A 1 263 ? 5.679 7.109 -21.585 1.00 95.75 263 ASP A CA 1
ATOM 1808 C C . ASP A 1 263 ? 4.181 7.418 -21.785 1.00 95.75 263 ASP A C 1
ATOM 1810 O O . ASP A 1 263 ? 3.759 7.781 -22.884 1.00 95.75 263 ASP A O 1
ATOM 1814 N N . GLY A 1 264 ? 3.376 7.292 -20.725 1.00 96.88 264 GLY A N 1
ATOM 1815 C CA . GLY A 1 264 ? 1.930 7.487 -20.743 1.00 96.88 264 GLY A CA 1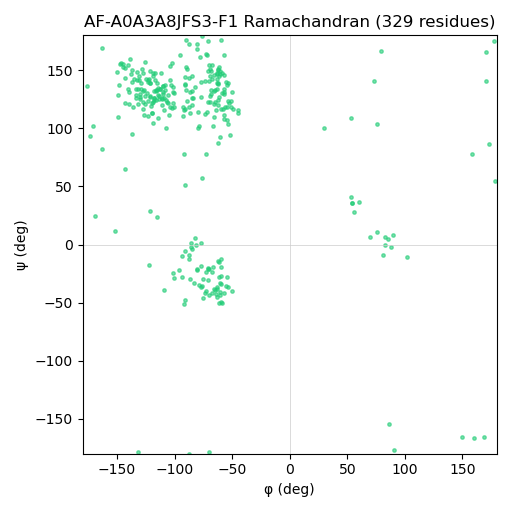
ATOM 1816 C C . GLY A 1 264 ? 1.131 6.273 -21.220 1.00 96.88 264 GLY A C 1
ATOM 1817 O O . GLY A 1 264 ? -0.098 6.349 -21.246 1.00 96.88 264 GLY A O 1
ATOM 1818 N N . SER A 1 265 ? 1.783 5.161 -21.579 1.00 96.44 265 SER A N 1
ATOM 1819 C CA . SER A 1 265 ? 1.082 3.912 -21.880 1.00 96.44 265 SER A CA 1
ATOM 1820 C C . SER A 1 265 ? 0.341 3.399 -20.643 1.00 96.44 265 SER A C 1
ATOM 1822 O O . SER A 1 265 ? 0.767 3.613 -19.503 1.00 96.44 265 SER A O 1
ATOM 1824 N N . GLN A 1 266 ? -0.808 2.760 -20.875 1.00 97.44 266 GLN A N 1
ATOM 1825 C CA . GLN A 1 266 ? -1.686 2.294 -19.809 1.00 97.44 266 GLN A CA 1
ATOM 1826 C C . GLN A 1 266 ? -1.916 0.795 -19.880 1.00 97.44 266 GLN A C 1
ATOM 1828 O O . GLN A 1 266 ? -2.129 0.243 -20.955 1.00 97.44 266 GLN A O 1
ATOM 1833 N N . GLY A 1 267 ? -1.913 0.163 -18.715 1.00 95.94 267 GLY A N 1
ATOM 1834 C CA . GLY A 1 267 ? -2.234 -1.245 -18.535 1.00 95.94 267 GLY A CA 1
ATOM 1835 C C . GLY A 1 267 ? -3.227 -1.444 -17.397 1.00 95.94 267 GLY A C 1
ATOM 1836 O O . GLY A 1 267 ? -3.663 -0.493 -16.743 1.00 95.94 267 GLY A O 1
ATOM 1837 N N . THR A 1 268 ? -3.572 -2.695 -17.128 1.00 97.06 268 THR A N 1
ATOM 1838 C CA . THR A 1 268 ? -4.389 -3.083 -15.975 1.00 97.06 268 THR A CA 1
ATOM 1839 C C . THR A 1 268 ? -3.646 -4.092 -15.124 1.00 97.06 268 THR A C 1
ATOM 1841 O O . THR A 1 268 ? -3.013 -5.001 -15.651 1.00 97.06 268 THR A O 1
ATOM 1844 N N . VAL A 1 269 ? -3.769 -3.981 -13.809 1.00 96.31 269 VAL A N 1
ATOM 1845 C CA . VAL A 1 269 ? -3.229 -4.945 -12.849 1.00 96.31 269 VAL A CA 1
ATOM 1846 C C . VAL A 1 269 ? -4.394 -5.479 -12.036 1.00 96.31 269 VAL A C 1
ATOM 1848 O O . VAL A 1 269 ? -5.063 -4.711 -11.357 1.00 96.31 269 VAL A O 1
ATOM 1851 N N . THR A 1 270 ? -4.650 -6.778 -12.090 1.00 97.50 270 THR A N 1
ATOM 1852 C CA . THR A 1 270 ? -5.711 -7.447 -11.334 1.00 97.50 270 THR A CA 1
ATOM 1853 C C . THR A 1 270 ? -5.097 -8.324 -10.258 1.00 97.50 270 THR A C 1
ATOM 1855 O O . THR A 1 270 ? -4.201 -9.120 -10.530 1.00 97.50 270 THR A O 1
ATOM 1858 N N . LEU A 1 271 ? -5.597 -8.188 -9.036 1.00 96.88 271 LEU A N 1
ATOM 1859 C CA . LEU A 1 271 ? -5.249 -9.015 -7.890 1.00 96.88 271 LEU A CA 1
ATOM 1860 C C . LEU A 1 271 ? -6.436 -9.933 -7.617 1.00 96.88 271 LEU A C 1
ATOM 1862 O O . LEU A 1 271 ? -7.552 -9.452 -7.427 1.00 96.88 271 LEU A O 1
ATOM 1866 N N . ALA A 1 272 ? -6.197 -11.240 -7.626 1.00 97.88 272 ALA A N 1
ATOM 1867 C CA . ALA A 1 272 ? -7.223 -12.242 -7.378 1.00 97.88 272 ALA A CA 1
ATOM 1868 C C . ALA A 1 272 ? -6.771 -13.189 -6.265 1.00 97.88 272 ALA A C 1
ATOM 1870 O O . ALA A 1 272 ? -5.831 -13.974 -6.440 1.00 97.88 272 ALA A O 1
ATOM 1871 N N . GLY A 1 273 ? -7.448 -13.099 -5.122 1.00 96.62 273 GLY A N 1
ATOM 1872 C CA . GLY A 1 273 ? -7.270 -13.955 -3.960 1.00 96.62 273 GLY A CA 1
ATOM 1873 C C . GLY A 1 273 ? -5.866 -13.905 -3.370 1.00 96.62 273 GLY A C 1
ATOM 1874 O O . GLY A 1 273 ? -5.353 -14.943 -2.963 1.00 96.62 273 GLY A O 1
ATOM 1875 N N . ILE A 1 274 ? -5.210 -12.741 -3.363 1.00 96.25 274 ILE A N 1
ATOM 1876 C CA . ILE A 1 274 ? -3.846 -12.599 -2.840 1.00 96.25 274 ILE A CA 1
ATOM 1877 C C . ILE A 1 274 ? -3.854 -12.853 -1.333 1.00 96.25 274 ILE A C 1
ATOM 1879 O O . ILE A 1 274 ? -4.354 -12.036 -0.560 1.00 96.25 274 ILE A O 1
ATOM 1883 N N . VAL A 1 275 ? -3.277 -13.979 -0.913 1.00 95.31 275 VAL A N 1
ATOM 1884 C CA . VAL A 1 275 ? -3.259 -14.410 0.488 1.00 95.31 275 VAL A CA 1
ATOM 1885 C C . VAL A 1 275 ? -2.013 -13.870 1.172 1.00 95.31 275 VAL A C 1
ATOM 1887 O O . VAL A 1 275 ? -0.896 -14.237 0.818 1.00 95.31 275 VAL A O 1
ATOM 1890 N N . ARG A 1 276 ? -2.190 -13.017 2.181 1.00 91.50 276 ARG A N 1
ATOM 1891 C CA . ARG A 1 276 ? -1.104 -12.441 2.981 1.00 91.50 276 ARG A CA 1
ATOM 1892 C C . ARG A 1 276 ? -1.236 -12.838 4.452 1.00 91.50 276 ARG A C 1
ATOM 1894 O O . ARG A 1 276 ? -2.055 -12.244 5.165 1.00 91.50 276 ARG A O 1
ATOM 1901 N N . PRO A 1 277 ? -0.412 -13.783 4.935 1.00 88.81 277 PRO A N 1
ATOM 1902 C CA . PRO A 1 277 ? -0.231 -14.016 6.363 1.00 88.81 277 PRO A CA 1
ATOM 1903 C C . PRO A 1 277 ? 0.304 -12.773 7.093 1.00 88.81 277 PRO A C 1
ATOM 1905 O O . PRO A 1 277 ? 0.643 -11.749 6.487 1.00 88.81 277 PRO A O 1
ATOM 1908 N N . SER A 1 278 ? 0.421 -12.873 8.420 1.00 82.50 278 SER A N 1
ATOM 1909 C CA . SER A 1 278 ? 1.179 -11.886 9.194 1.00 82.50 278 SER A CA 1
ATOM 1910 C C . SER A 1 278 ? 2.605 -11.773 8.658 1.00 82.50 278 SER A C 1
ATOM 1912 O O . SER A 1 278 ? 3.248 -12.783 8.371 1.00 82.50 278 SER A O 1
ATOM 1914 N N . ARG A 1 279 ? 3.129 -10.546 8.601 1.00 76.12 279 ARG A N 1
ATOM 1915 C CA . ARG A 1 279 ? 4.492 -10.264 8.119 1.00 76.12 279 ARG A CA 1
ATOM 1916 C C . ARG A 1 279 ? 5.579 -10.967 8.929 1.00 76.12 279 ARG A C 1
ATOM 1918 O O . ARG A 1 279 ? 6.634 -11.272 8.388 1.00 76.12 279 ARG A O 1
ATOM 1925 N N . ASP A 1 280 ? 5.299 -11.247 10.200 1.00 76.88 280 ASP A N 1
ATOM 1926 C CA . ASP A 1 280 ? 6.197 -11.998 11.085 1.00 76.88 280 ASP A CA 1
ATOM 1927 C C . ASP A 1 280 ? 6.275 -13.490 10.709 1.00 76.88 280 ASP A C 1
ATOM 1929 O O . ASP A 1 280 ? 7.223 -14.173 11.084 1.00 76.88 280 ASP A O 1
ATOM 1933 N N . VAL A 1 281 ? 5.270 -13.997 9.985 1.00 84.88 281 VAL A N 1
ATOM 1934 C CA . VAL A 1 281 ? 5.202 -15.380 9.492 1.00 84.88 281 VAL A CA 1
ATOM 1935 C C . VAL A 1 281 ? 5.805 -15.468 8.096 1.00 84.88 281 VAL A C 1
ATOM 1937 O O . VAL A 1 281 ? 6.658 -16.313 7.843 1.00 84.88 281 VAL A O 1
ATOM 1940 N N . CYS A 1 282 ? 5.364 -14.597 7.188 1.00 85.19 282 CYS A N 1
ATOM 1941 C CA . CYS A 1 282 ? 5.909 -14.516 5.844 1.00 85.19 282 CYS A CA 1
ATOM 1942 C C . CYS A 1 282 ? 5.819 -13.076 5.316 1.00 85.19 282 CYS A C 1
ATOM 1944 O O . CYS A 1 282 ? 4.736 -12.488 5.346 1.00 85.19 282 CYS A O 1
ATOM 1946 N N . PRO A 1 283 ? 6.923 -12.493 4.809 1.00 81.19 283 PRO A N 1
ATOM 1947 C CA . PRO A 1 283 ? 6.885 -11.176 4.176 1.00 81.19 283 PRO A CA 1
ATOM 1948 C C . PRO A 1 283 ? 6.183 -11.178 2.809 1.00 81.19 283 PRO A C 1
ATOM 1950 O O . PRO A 1 283 ? 5.746 -10.121 2.363 1.00 81.19 283 PRO A O 1
ATOM 1953 N N . TRP A 1 284 ? 6.070 -12.340 2.161 1.00 86.56 284 TRP A N 1
ATOM 1954 C CA . TRP A 1 284 ? 5.486 -12.505 0.830 1.00 86.56 284 TRP A CA 1
ATOM 1955 C C . TRP A 1 284 ? 4.055 -13.056 0.888 1.00 86.56 284 TRP A C 1
ATOM 1957 O O . TRP A 1 284 ? 3.686 -13.715 1.864 1.00 86.56 284 TRP A O 1
ATOM 1967 N N . PRO A 1 285 ? 3.226 -12.822 -0.146 1.00 90.88 285 PRO A N 1
ATOM 1968 C CA . PRO A 1 285 ? 1.981 -13.559 -0.286 1.00 90.88 285 PRO A CA 1
ATOM 1969 C C . PRO A 1 285 ? 2.241 -15.065 -0.413 1.00 90.88 285 PRO A C 1
ATOM 1971 O O . PRO A 1 285 ? 3.237 -15.481 -1.001 1.00 90.88 285 PRO A O 1
ATOM 1974 N N . THR A 1 286 ? 1.325 -15.868 0.122 1.00 94.75 286 THR A N 1
ATOM 1975 C CA . THR A 1 286 ? 1.384 -17.341 0.112 1.00 94.75 286 THR A CA 1
ATOM 1976 C C . THR A 1 286 ? 0.246 -17.956 -0.709 1.00 94.75 286 THR A C 1
ATOM 1978 O O . THR A 1 286 ? -0.209 -19.068 -0.439 1.00 94.75 286 THR A O 1
ATOM 1981 N N . GLY A 1 287 ? -0.305 -17.190 -1.650 1.00 96.38 287 GLY A N 1
ATOM 1982 C CA . GLY A 1 287 ? -1.404 -17.613 -2.509 1.00 96.38 287 GLY A CA 1
ATOM 1983 C C . GLY A 1 287 ? -1.989 -16.462 -3.322 1.00 96.38 287 GLY A C 1
ATOM 1984 O O . GLY A 1 287 ? -1.739 -15.290 -3.027 1.00 96.38 287 GLY A O 1
ATOM 1985 N N . GLY A 1 288 ? -2.781 -16.813 -4.334 1.00 97.44 288 GLY A N 1
ATOM 1986 C CA . GLY A 1 288 ? -3.427 -15.870 -5.247 1.00 97.44 288 GLY A CA 1
ATOM 1987 C C . GLY A 1 288 ? -2.599 -15.540 -6.484 1.00 97.44 288 GLY A C 1
ATOM 1988 O O . GLY A 1 288 ? -1.515 -16.087 -6.704 1.00 97.44 288 GLY A O 1
ATOM 1989 N N . THR A 1 289 ? -3.131 -14.640 -7.308 1.00 96.94 289 THR A N 1
ATOM 1990 C CA . THR A 1 289 ? -2.505 -14.226 -8.571 1.00 96.94 289 THR A CA 1
ATOM 1991 C C . THR A 1 289 ? -2.544 -12.716 -8.764 1.00 96.94 289 THR A C 1
ATOM 1993 O O . THR A 1 289 ? -3.526 -12.055 -8.423 1.00 96.94 289 THR A O 1
ATOM 1996 N N . LEU A 1 290 ? -1.463 -12.184 -9.328 1.00 96.50 290 LEU A N 1
ATOM 1997 C CA . LEU A 1 290 ? -1.376 -10.844 -9.887 1.00 96.50 290 LEU A CA 1
ATOM 1998 C C . LEU A 1 290 ? -1.291 -10.999 -11.404 1.00 96.50 290 LEU A C 1
ATOM 2000 O O . LEU A 1 290 ? -0.331 -11.565 -11.919 1.00 96.50 290 LEU A O 1
ATOM 2004 N N . THR A 1 291 ? -2.300 -10.504 -12.110 1.00 96.81 291 THR A N 1
ATOM 2005 C CA . THR A 1 291 ? -2.330 -10.477 -13.575 1.00 96.81 291 THR A CA 1
ATOM 2006 C C . THR A 1 291 ? -2.093 -9.053 -14.044 1.00 96.81 291 THR A C 1
ATOM 2008 O O . THR A 1 291 ? -2.847 -8.156 -13.676 1.00 96.81 291 THR A O 1
ATOM 2011 N N . ARG A 1 292 ? -1.059 -8.829 -14.848 1.00 95.62 292 ARG A N 1
ATOM 2012 C CA . ARG A 1 292 ? -0.776 -7.546 -15.490 1.00 95.62 292 ARG A CA 1
ATOM 2013 C C . ARG A 1 292 ? -1.088 -7.666 -16.973 1.00 95.62 292 ARG A C 1
ATOM 2015 O O . ARG A 1 292 ? -0.522 -8.524 -17.632 1.00 95.62 292 ARG A O 1
ATOM 2022 N N . THR A 1 293 ? -1.944 -6.798 -17.489 1.00 96.38 293 THR A N 1
ATOM 2023 C CA . THR A 1 293 ? -2.219 -6.668 -18.922 1.00 96.38 293 THR A CA 1
ATOM 2024 C C . THR A 1 293 ? -1.665 -5.338 -19.401 1.00 96.38 293 THR A C 1
ATOM 2026 O O . THR A 1 293 ? -2.047 -4.289 -18.884 1.00 96.38 293 THR A O 1
ATOM 2029 N N . THR A 1 294 ? -0.743 -5.370 -20.350 1.00 94.19 294 THR A N 1
ATOM 2030 C CA . THR A 1 294 ? -0.071 -4.190 -20.906 1.00 94.19 294 THR A CA 1
ATOM 2031 C C . THR A 1 294 ? -0.931 -3.490 -21.961 1.00 94.19 294 THR A C 1
ATOM 2033 O O . THR A 1 294 ? -1.992 -3.975 -22.359 1.00 94.19 294 THR A O 1
ATOM 2036 N N . ALA A 1 295 ? -0.480 -2.319 -22.422 1.00 93.56 295 ALA A N 1
ATOM 2037 C CA . ALA A 1 295 ? -1.207 -1.488 -23.387 1.00 93.56 295 ALA A CA 1
ATOM 2038 C C . ALA A 1 295 ? -1.451 -2.168 -24.747 1.00 93.56 295 ALA A C 1
ATOM 2040 O O . ALA A 1 295 ? -2.413 -1.848 -25.442 1.00 93.56 295 ALA A O 1
ATOM 2041 N N . ASP A 1 296 ? -0.581 -3.097 -25.133 1.00 94.00 296 ASP A N 1
ATOM 2042 C CA . ASP A 1 296 ? -0.684 -3.917 -26.344 1.00 94.00 296 ASP A CA 1
ATOM 2043 C C . ASP A 1 296 ? -1.529 -5.190 -26.151 1.00 94.00 296 ASP A C 1
ATOM 2045 O O . ASP A 1 296 ? -1.777 -5.918 -27.114 1.00 94.00 296 ASP A O 1
ATOM 2049 N N . GLY A 1 297 ? -2.024 -5.433 -24.934 1.00 94.56 297 GLY A N 1
ATOM 2050 C CA . GLY A 1 297 ? -2.861 -6.579 -24.592 1.00 94.56 297 GLY A CA 1
ATOM 2051 C C . GLY A 1 297 ? -2.089 -7.849 -24.232 1.00 94.56 297 GLY A C 1
ATOM 2052 O O . GLY A 1 297 ? -2.730 -8.879 -24.014 1.00 94.56 297 GLY A O 1
ATOM 2053 N N . GLU A 1 298 ? -0.754 -7.804 -24.151 1.00 95.25 298 GLU A N 1
ATOM 2054 C CA . GLU A 1 298 ? 0.027 -8.897 -23.562 1.00 95.25 298 GLU A CA 1
ATOM 2055 C C . GLU A 1 298 ? -0.332 -9.042 -22.075 1.00 95.25 298 GLU A C 1
ATOM 2057 O O . GLU A 1 298 ? -0.620 -8.063 -21.384 1.00 95.25 298 GLU A O 1
ATOM 2062 N N . SER A 1 299 ? -0.392 -10.282 -21.585 1.00 96.12 299 SER A N 1
ATOM 2063 C CA . SER A 1 299 ? -0.778 -10.574 -20.208 1.00 96.12 299 SER A CA 1
ATOM 2064 C C . SER A 1 299 ? 0.288 -11.411 -19.525 1.00 96.12 299 SER A C 1
ATOM 2066 O O . SER A 1 299 ? 0.661 -12.469 -20.031 1.00 96.12 299 SER A O 1
ATOM 2068 N N . HIS A 1 300 ? 0.727 -10.936 -18.364 1.00 94.94 300 HIS A N 1
ATOM 2069 C CA . HIS A 1 300 ? 1.678 -11.605 -17.494 1.00 94.94 300 HIS A CA 1
ATOM 2070 C C . HIS A 1 300 ? 1.007 -11.992 -16.180 1.00 94.94 300 HIS A C 1
ATOM 2072 O O . HIS A 1 300 ? 0.317 -11.176 -15.562 1.00 94.94 300 HIS A O 1
ATOM 2078 N N . VAL A 1 301 ? 1.230 -13.219 -15.722 1.00 96.06 301 VAL A N 1
ATOM 2079 C CA . VAL A 1 301 ? 0.628 -13.764 -14.504 1.00 96.06 301 VAL A CA 1
ATOM 2080 C C . VAL A 1 301 ? 1.720 -14.142 -13.516 1.00 96.06 301 VAL A C 1
ATOM 2082 O O . VAL A 1 301 ? 2.457 -15.106 -13.717 1.00 96.06 301 VAL A O 1
ATOM 2085 N N . LEU A 1 302 ? 1.774 -13.414 -12.403 1.00 94.31 302 LEU A N 1
ATOM 2086 C CA . LEU A 1 302 ? 2.527 -13.799 -11.216 1.00 94.31 302 LEU A CA 1
ATOM 2087 C C . LEU A 1 302 ? 1.598 -14.563 -10.266 1.00 94.31 302 LEU A C 1
ATOM 2089 O O . LEU A 1 302 ? 0.687 -13.983 -9.675 1.00 94.31 302 LEU A O 1
ATOM 2093 N N . ALA A 1 303 ? 1.830 -15.862 -10.107 1.00 95.94 303 ALA A N 1
ATOM 2094 C CA . ALA A 1 303 ? 1.121 -16.700 -9.144 1.00 95.94 303 ALA A CA 1
ATOM 2095 C C . ALA A 1 303 ? 1.989 -16.935 -7.906 1.00 95.94 303 ALA A C 1
ATOM 2097 O O . ALA A 1 303 ? 3.155 -17.310 -8.030 1.00 95.94 303 ALA A O 1
ATOM 2098 N N . PHE A 1 304 ? 1.419 -16.733 -6.719 1.00 94.88 304 PHE A N 1
ATOM 2099 C CA . PHE A 1 304 ? 2.110 -16.953 -5.450 1.00 94.88 304 PHE A CA 1
ATOM 2100 C C . PHE A 1 304 ? 1.911 -18.393 -4.976 1.00 94.88 304 PHE A C 1
ATOM 2102 O O . PHE A 1 304 ? 0.792 -18.915 -4.988 1.00 94.88 304 PHE A O 1
ATOM 2109 N N . GLY A 1 305 ? 3.005 -19.038 -4.574 1.00 92.62 305 GLY A N 1
ATOM 2110 C CA . GLY A 1 305 ? 2.999 -20.405 -4.065 1.00 92.62 305 GLY A CA 1
ATOM 2111 C C . GLY A 1 305 ? 2.583 -20.490 -2.592 1.00 92.62 305 GLY A C 1
ATOM 2112 O O . GLY A 1 305 ? 2.525 -19.476 -1.900 1.00 92.62 305 GLY A O 1
ATOM 2113 N N . PRO A 1 306 ? 2.301 -21.703 -2.084 1.00 92.06 306 PRO A N 1
ATOM 2114 C CA . PRO A 1 306 ? 1.887 -21.903 -0.696 1.00 92.06 306 PRO A CA 1
ATOM 2115 C C . PRO A 1 306 ? 3.029 -21.725 0.315 1.00 92.06 306 PRO A C 1
ATOM 2117 O O . PRO A 1 306 ? 2.760 -21.461 1.487 1.00 92.06 306 PRO A O 1
ATOM 2120 N N . ALA A 1 307 ? 4.291 -21.889 -0.102 1.00 91.12 307 ALA A N 1
ATOM 2121 C CA . ALA A 1 307 ? 5.437 -21.620 0.757 1.00 91.12 307 ALA A CA 1
ATOM 2122 C C . ALA A 1 307 ? 5.891 -20.163 0.624 1.00 91.12 307 ALA A C 1
ATOM 2124 O O . ALA A 1 307 ? 5.694 -19.499 -0.393 1.00 91.12 307 ALA A O 1
ATOM 2125 N N . CYS A 1 308 ? 6.505 -19.655 1.687 1.00 89.00 308 CYS A N 1
ATOM 2126 C CA . CYS A 1 308 ? 6.927 -18.268 1.737 1.00 89.00 308 CYS A CA 1
ATOM 2127 C C . CYS A 1 308 ? 8.024 -17.970 0.706 1.00 89.00 308 CYS A C 1
ATOM 2129 O O . CYS A 1 308 ? 9.106 -18.545 0.783 1.00 89.00 308 CYS A O 1
ATOM 2131 N N . GLY A 1 309 ? 7.761 -17.028 -0.203 1.00 86.75 309 GLY A N 1
ATOM 2132 C CA . GLY A 1 309 ? 8.711 -16.623 -1.244 1.00 86.75 309 GLY A CA 1
ATOM 2133 C C . GLY A 1 309 ? 8.633 -17.441 -2.538 1.00 86.75 309 GLY A C 1
ATOM 2134 O O . GLY A 1 309 ? 9.336 -17.111 -3.495 1.00 86.75 309 GLY A O 1
ATOM 2135 N N . ASP A 1 310 ? 7.761 -18.450 -2.597 1.00 91.00 310 ASP A N 1
ATOM 2136 C CA . ASP A 1 310 ? 7.508 -19.208 -3.820 1.00 91.00 310 ASP A CA 1
ATOM 2137 C C . ASP A 1 310 ? 6.619 -18.413 -4.779 1.00 91.00 310 ASP A C 1
ATOM 2139 O O . ASP A 1 310 ? 5.611 -17.816 -4.386 1.00 91.00 310 ASP A O 1
ATOM 2143 N N . GLY A 1 311 ? 6.931 -18.480 -6.070 1.00 92.88 311 GLY A N 1
ATOM 2144 C CA . GLY A 1 311 ? 6.043 -17.977 -7.104 1.00 92.88 311 GLY A CA 1
ATOM 2145 C C . GLY A 1 311 ? 6.377 -18.496 -8.494 1.00 92.88 311 GLY A C 1
ATOM 2146 O O . GLY A 1 311 ? 7.428 -19.095 -8.737 1.00 92.88 311 GLY A O 1
ATOM 2147 N N . THR A 1 312 ? 5.469 -18.247 -9.429 1.00 94.19 312 THR A N 1
ATOM 2148 C CA . THR A 1 312 ? 5.708 -18.440 -10.859 1.00 94.19 312 THR A CA 1
ATOM 2149 C C . THR A 1 312 ? 5.320 -17.189 -11.625 1.00 94.19 312 THR A C 1
ATOM 2151 O O . THR A 1 312 ? 4.224 -16.679 -11.406 1.00 94.19 312 THR A O 1
ATOM 2154 N N . LEU A 1 313 ? 6.167 -16.740 -12.545 1.00 93.75 313 LEU A N 1
ATOM 2155 C CA . LEU A 1 313 ? 5.842 -15.720 -13.537 1.00 93.75 313 LEU A CA 1
ATOM 2156 C C . LEU A 1 313 ? 5.628 -16.418 -14.879 1.00 93.75 313 LEU A C 1
ATOM 2158 O O . LEU A 1 313 ? 6.530 -17.097 -15.365 1.00 93.75 313 LEU A O 1
ATOM 2162 N N . ASP A 1 314 ? 4.427 -16.311 -15.439 1.00 94.38 314 ASP A N 1
ATOM 2163 C CA . ASP A 1 314 ? 4.055 -16.929 -16.721 1.00 94.38 314 ASP A CA 1
ATOM 2164 C C . ASP A 1 314 ? 4.319 -18.446 -16.756 1.00 94.38 314 ASP A C 1
ATOM 2166 O O . ASP A 1 314 ? 4.715 -19.034 -17.761 1.00 94.38 314 ASP A O 1
ATOM 2170 N N . GLY A 1 315 ? 4.114 -19.095 -15.604 1.00 93.38 315 GLY A N 1
ATOM 2171 C CA . GLY A 1 315 ? 4.353 -20.524 -15.397 1.00 93.38 315 GLY A CA 1
ATOM 2172 C C . GLY A 1 315 ? 5.816 -20.906 -15.139 1.00 93.38 315 GLY A C 1
ATOM 2173 O O . GLY A 1 315 ? 6.074 -22.042 -14.741 1.00 93.38 315 GLY A O 1
ATOM 2174 N N . ALA A 1 316 ? 6.769 -19.985 -15.295 1.00 93.94 316 AL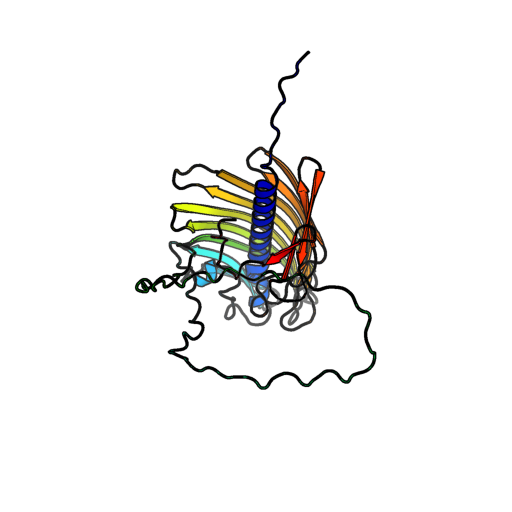A A N 1
ATOM 2175 C CA . ALA A 1 316 ? 8.164 -20.207 -14.934 1.00 93.94 316 ALA A CA 1
ATOM 2176 C C . ALA A 1 316 ? 8.389 -19.911 -13.447 1.00 93.94 316 ALA A C 1
ATOM 2178 O O . ALA A 1 316 ? 7.974 -18.868 -12.946 1.00 93.94 316 ALA A O 1
ATOM 2179 N N . THR A 1 317 ? 9.057 -20.813 -12.726 1.00 92.56 317 THR A N 1
ATOM 2180 C CA . THR A 1 317 ? 9.399 -20.5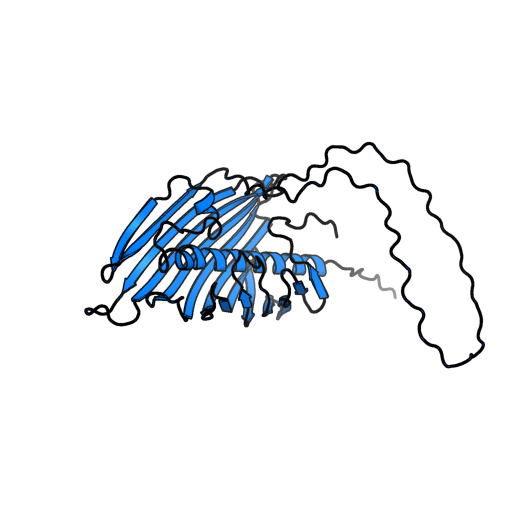96 -11.314 1.00 92.56 317 THR A CA 1
ATOM 2181 C C . THR A 1 317 ? 10.259 -19.350 -11.151 1.00 92.56 317 THR A C 1
ATOM 2183 O O . THR A 1 317 ? 11.281 -19.197 -11.820 1.00 92.56 317 THR A O 1
ATOM 2186 N N . VAL A 1 318 ? 9.867 -18.493 -10.213 1.00 87.19 318 VAL A N 1
ATOM 2187 C CA . VAL A 1 318 ? 10.637 -17.327 -9.792 1.00 87.19 318 VAL A CA 1
ATOM 2188 C C . VAL A 1 318 ? 10.879 -17.410 -8.295 1.00 87.19 318 VAL A C 1
ATOM 2190 O O . VAL A 1 318 ? 10.001 -17.798 -7.527 1.00 87.19 318 VAL A O 1
ATOM 2193 N N . SER A 1 319 ? 12.082 -17.041 -7.871 1.00 78.38 319 SER A N 1
ATOM 2194 C CA . SER A 1 319 ? 12.355 -16.809 -6.457 1.00 78.38 319 SER A CA 1
ATOM 2195 C C . SER A 1 319 ? 12.018 -15.363 -6.148 1.00 78.38 319 SER A C 1
ATOM 2197 O O . SER A 1 319 ? 12.627 -14.451 -6.714 1.00 78.38 319 SER A O 1
ATOM 2199 N N . LEU A 1 320 ? 11.050 -15.143 -5.260 1.00 77.81 320 LEU A N 1
ATOM 2200 C CA . LEU A 1 320 ? 10.811 -13.802 -4.751 1.00 77.81 320 LEU A CA 1
ATOM 2201 C C . LEU A 1 320 ? 12.006 -13.413 -3.873 1.00 77.81 320 LEU A C 1
ATOM 2203 O O . LEU A 1 320 ? 12.461 -14.231 -3.068 1.00 77.81 320 LEU A O 1
ATOM 2207 N N . PRO A 1 321 ? 12.558 -12.202 -4.042 1.00 66.69 321 PRO A N 1
ATOM 2208 C CA . PRO A 1 321 ? 13.751 -11.800 -3.313 1.00 66.69 321 PRO A CA 1
ATOM 2209 C C . PRO A 1 321 ? 13.516 -11.911 -1.806 1.00 66.69 321 PRO A C 1
ATOM 2211 O O . PRO A 1 321 ? 12.427 -11.637 -1.314 1.00 66.69 321 PRO A O 1
ATOM 2214 N N . GLU A 1 322 ? 14.519 -12.271 -1.012 1.00 60.72 322 GLU A N 1
ATOM 2215 C CA . GLU A 1 322 ? 14.372 -12.061 0.426 1.00 60.72 322 GLU A CA 1
ATOM 2216 C C . GLU A 1 322 ? 14.254 -10.554 0.693 1.00 60.72 322 GLU A C 1
ATOM 2218 O O . GLU A 1 322 ? 14.964 -9.758 0.079 1.00 60.72 322 GLU A O 1
ATOM 2223 N N . ARG A 1 323 ? 13.368 -10.132 1.606 1.00 54.31 323 ARG A N 1
ATOM 2224 C CA . ARG A 1 323 ? 13.128 -8.711 1.922 1.00 54.31 323 ARG A CA 1
ATOM 2225 C C . ARG A 1 323 ? 14.466 -7.959 2.075 1.00 54.31 323 ARG A C 1
ATOM 2227 O O . ARG A 1 323 ? 15.225 -8.247 3.005 1.00 54.31 323 ARG A O 1
ATOM 2234 N N . GLY A 1 324 ? 14.758 -7.034 1.154 1.00 45.16 324 GLY A N 1
ATOM 2235 C CA . GLY A 1 324 ? 15.996 -6.236 1.120 1.00 45.16 324 GLY A CA 1
ATOM 2236 C C . GLY A 1 324 ? 17.076 -6.674 0.116 1.00 45.16 324 GLY A C 1
ATOM 2237 O O . GLY A 1 324 ? 18.001 -5.903 -0.131 1.00 45.16 324 GLY A O 1
ATOM 2238 N N . GLU A 1 325 ? 16.970 -7.843 -0.516 1.00 40.66 325 GLU A N 1
ATOM 2239 C CA . GLU A 1 325 ? 17.808 -8.209 -1.662 1.00 40.66 325 GLU A CA 1
ATOM 2240 C C . GLU A 1 325 ? 17.112 -7.800 -2.965 1.00 40.66 325 GLU A C 1
ATOM 2242 O O . GLU A 1 325 ? 16.541 -8.625 -3.668 1.00 40.66 325 GLU A O 1
ATOM 2247 N N . ARG A 1 326 ? 17.147 -6.509 -3.329 1.00 46.84 326 ARG A N 1
ATOM 2248 C CA . ARG A 1 326 ? 16.848 -6.164 -4.729 1.00 46.84 326 ARG A CA 1
ATOM 2249 C C . ARG A 1 326 ? 17.937 -6.764 -5.620 1.00 46.84 326 ARG A C 1
ATOM 2251 O O . ARG A 1 326 ? 19.126 -6.685 -5.298 1.00 46.84 326 ARG A O 1
ATOM 2258 N N . GLY A 1 327 ? 17.495 -7.411 -6.696 1.00 39.09 327 GLY A N 1
ATOM 2259 C CA . GLY A 1 327 ? 18.290 -8.206 -7.624 1.00 39.09 327 GLY A CA 1
ATOM 2260 C C . GLY A 1 327 ? 19.514 -7.469 -8.157 1.00 39.09 327 GLY A C 1
ATOM 2261 O O . GLY A 1 327 ? 19.459 -6.783 -9.165 1.00 39.09 327 GLY A O 1
ATOM 2262 N N . GLY A 1 328 ? 20.651 -7.679 -7.500 1.00 33.78 328 GLY A N 1
ATOM 2263 C CA . GLY A 1 328 ? 21.980 -7.434 -8.055 1.00 33.78 328 GLY A CA 1
ATOM 2264 C C . GLY A 1 328 ? 22.503 -8.701 -8.726 1.00 33.78 328 GLY A C 1
ATOM 2265 O O . GLY A 1 328 ? 23.573 -9.188 -8.358 1.00 33.78 328 GLY A O 1
ATOM 2266 N N . GLY A 1 329 ? 21.704 -9.293 -9.614 1.00 29.38 329 GLY A N 1
ATOM 2267 C CA . GLY A 1 329 ? 22.062 -10.473 -10.388 1.00 29.38 329 GLY A CA 1
ATOM 2268 C C . GLY A 1 329 ? 22.129 -10.098 -11.856 1.00 29.38 329 GLY A C 1
ATOM 2269 O O . GLY A 1 329 ? 21.100 -9.845 -12.466 1.00 29.38 329 GLY A O 1
ATOM 2270 N N . ARG A 1 330 ? 23.343 -10.048 -12.417 1.00 34.09 330 ARG A N 1
ATOM 2271 C CA . ARG A 1 330 ? 23.524 -10.099 -13.870 1.00 34.09 330 ARG A CA 1
ATOM 2272 C C . ARG A 1 330 ? 22.869 -11.392 -14.364 1.00 34.09 330 ARG A C 1
ATOM 2274 O O . ARG A 1 330 ? 23.389 -12.466 -14.054 1.00 34.09 330 ARG A O 1
ATOM 2281 N N . HIS A 1 331 ? 21.774 -11.271 -15.099 1.00 33.53 331 HIS A N 1
ATOM 2282 C CA . HIS A 1 331 ? 21.262 -12.308 -15.984 1.00 33.53 331 HIS A CA 1
ATOM 2283 C C . HIS A 1 331 ? 21.370 -11.797 -17.414 1.00 33.53 331 HIS A C 1
ATOM 2285 O O . HIS A 1 331 ? 20.990 -10.628 -17.641 1.00 33.53 331 HIS A O 1
#

Foldseek 3Di:
DDDDDDDDDDDDPVVVVVVVVVVVVLVLVQVLLVQQFQPAPFADHPVCRPCVSDVQSVFAPDWDWDWDQDPNGTGTFKIKGWHWFADDPDPPDPPPDDDDDDDDDDDDDDDDDDDDDDDDDDDDDDDDDDDDDDDDDDDDPPPPDQQWGGKTKMKMKGKDWDADPNRPAWIKIKMKIWMWMWTAGPQRKIKIKTWMKIKIFTHDHNFRTQKMKMWIWMKIFIAGNVRHTPKMKTWTWMKMWGWDRDVVIKIFIWIKTWIAIPVRWIKMKTWARFIGDPVVQAVHTQFTWIWIQTSVRDIWIWTHHNDHQWIDIVNHTDGRDDVRPDDPDDD

pLDDT: mean 73.34, std 24.55, range [21.05, 97.88]

Secondary structure (DSSP, 8-state):
-----------SHHHHHHHHHHHHHHHHHHHHHHTTTTTTHHHH-GGG--TTT-HHHHH-SS-EEEEEEETTEEEEEEEEEEEEEEPPP----------------PPPPPPPPP---------------PPPPPPPPP--------S---EEEEEEEEEEEE--TT--SPEEEEEEEEEEEEEE-TTS-EEEEEEEEEEEEEE-TTS--SEEEEEEEEEEEEE-TTS-EEEEEEEEEEEEEEE-SSSSPPEEEEEEEEEEETTS-EEEEEEEEEEE--TTT-SS--S-EEEEE-TTS-EEEEEEPSSTTEEEETTEEEEPPPTT-------

Sequence (331 aa):
MVVGTMTVGCGSDSANSDATSEVSQTVEATSDSSDAVEVSSLLHGLDKLRPQAVEGFHCDATPDITTVDVCGKSLPATVHLEWTDCAAPSRPGGPGGPGGGGGHEGPPPPPPDGGAPPVDGPAFGGGDAGRPGGPGGPGGPGGRGPRGGPSSGTVDIVNAYSAAEDCTGAVTQSQTVTFEISRTNAEGEVSTVKGTTSSTSELVDGAPPRQKSTQADVTRTHTDASGAVVKSVRLTGELSVAFSSDTPPVRTIDGAYTETLLDGSQGTVTLAGIVRPSRDVCPWPTGGTLTRTTADGESHVLAFGPACGDGTLDGATVSLPERGERGGGRH

Nearest PDB structures (foldseek):
  4v3h-assembly2_B  TM=5.156E-01  e=6.829E+00  Klebsiella oxytoca
  3aeh-assembly2_B  TM=3.144E-01  e=4.383E+00  Escherichia coli
  8us2-assembly1_A  TM=1.673E-01  e=3.972E+00  Pseudomonas aeruginosa PAO1